Protein AF-0000000075406912 (afdb_homodimer)

Organism: Magnetospirillum gryphiswaldense (strain DSM 6361 / JCM 21280 / NBRC 15271 / MSR-1) (NCBI:txid431944)

InterPro domains:
  IPR046592 Protein of unknown function DUF6650 [PF20355] (1-152)

pLDDT: mean 85.3, std 10.75, range [52.97, 97.19]

Secondary structure (DSSP, 8-state):
-EEEGGGS-----SBPP--SPPPHHHHHHHHHHHHHHHTSGGG--SPPPHHHHHHHHHHHHHHHHHHHHHHHHH-TTSTTHHHHHHHHHHHHHHHHHHHHHHHHHT-TTSSPPHHHHHHHHHHHHHHHHHHHHHHHHHT-EEEHHHHTTSPPPP-/-EEEGGGS----TTBPP--SPPPHHHHHHHHHHHHHHHTSGGG--SPPPHHHHHHHHHHHHHHHHHHHHHHHHH-TTSTTHHHHHHHHHHHHHHHHHHHHHHHHHT-TTSSPPHHHHHHHHHHHHHHHHHHHHHHHHTT-EEEHHHHTTSPPPP-

Sequence (310 aa):
MRIRVRELDRPLAGFAARTVDPSPAESQAVAGLIDMVGGSALFGEHLLLPEEQESCYRAICDLRRLIGDTNQLIGDDSVAHDTLLAMRAACRRYLDAAEAWDRQAGRRHAMPSYRFYQLLGAFRDVMGIYLWRLADLHDLDVDGRLAAFFPAARDMRIRVRELDRPLAGFAARTVDPSPAESQAVAGLIDMVGGSALFGEHLLLPEEQESCYRAICDLRRLIGDTNQLIGDDSVAHDTLLAMRAACRRYLDAAEAWDRQAGRRHAMPSYRFYQLLGAFRDVMGIYLWRLADLHDLDVDGRLAAFFPAARD

Radius of gyration: 18.68 Å; Cα contacts (8 Å, |Δi|>4): 435; chains: 2; bounding box: 46×49×44 Å

Foldseek 3Di:
DWDFLVPFQAPLVPDDDQPDAFDPQLLVLLQVLLAVVQPDCLLPDDFAWLVVLVVNLVSLVVNLVSLVVSLVRRDCPGPLNVLSVQLNVLSVVLNVQVVVVCVVVVDPRDGDDPSSVVSSLVSLLSVLCSSSVSCVNNRHIHDPSSPVSHHDHDD/DWDFLVPFQFPLVPDDPQPDAFDPQLLVLLQVLLAVVQPDCLLPDDFAWLVVLVVNLVSLVVNLVSLVVSLVRRDCPGPLNVLSVQLNVLSVVLNVQVVVVCVVVVDNSHTDDPSSVVSSLVSLLSVLCSSSVSCVNNRHIHDPSSPVSHHDHDD

Solvent-accessible surface area (backbone atoms only — not comparable to full-atom values): 16720 Å² total; per-residue (Å²): 109,72,40,55,49,80,74,46,64,41,66,66,48,52,42,42,74,81,84,67,83,63,50,70,68,46,39,50,51,51,50,51,50,52,52,54,57,57,69,38,78,79,71,54,92,67,90,66,52,40,75,45,51,57,49,45,54,50,50,43,52,52,46,31,51,50,40,51,53,51,42,64,72,55,33,85,83,37,86,55,32,50,40,42,46,42,49,32,13,44,37,49,47,49,52,53,52,52,51,54,46,33,64,73,66,68,45,79,77,43,68,68,46,65,63,54,28,16,51,49,25,20,50,47,33,54,49,17,42,49,51,46,51,51,27,47,63,55,72,34,67,39,52,51,70,48,56,76,27,32,68,42,45,61,118,108,73,40,56,49,80,75,45,64,40,66,66,46,54,47,42,75,81,84,67,83,64,51,69,69,45,41,51,54,50,49,52,50,52,52,53,57,56,70,38,77,78,71,52,93,66,89,68,51,39,75,43,51,58,50,44,53,51,50,41,54,51,47,30,50,50,39,51,51,51,43,64,72,55,34,84,83,37,86,55,32,51,39,42,47,41,49,34,14,43,38,49,48,50,52,53,53,52,51,54,46,34,62,72,66,68,44,75,79,42,71,68,46,64,64,53,29,16,50,49,24,18,48,48,32,52,47,16,42,49,51,45,50,51,27,48,64,54,72,33,69,39,50,50,69,46,56,76,28,31,68,41,45,62,115

Nearest PDB structures (foldseek):
  1yjg-assembly2_D  TM=5.920E-01  e=5.081E-01  Borrelia turicatae
  2ga0-assembly1_A  TM=5.448E-01  e=5.672E-01  Borrelia turicatae
  1yjg-assembly2_D  TM=6.114E-01  e=4.534E-01  Borrelia turicatae
  2ga0-assembly1_A  TM=5.515E-01  e=7.830E-01  Borrelia turicatae

Structure (mmCIF, N/CA/C/O backbone):
data_AF-0000000075406912-model_v1
#
loop_
_entity.id
_entity.type
_entity.pdbx_description
1 polymer 'Uncharacterized protein'
#
loop_
_atom_site.group_PDB
_atom_site.id
_atom_site.type_symbol
_atom_site.label_atom_id
_atom_site.label_alt_id
_atom_site.label_comp_id
_atom_site.label_asym_id
_atom_site.label_entity_id
_atom_site.label_seq_id
_atom_site.pdbx_PDB_ins_code
_atom_site.Cartn_x
_atom_site.Cartn_y
_atom_site.Cartn_z
_atom_site.occupancy
_atom_site.B_iso_or_equiv
_atom_site.auth_seq_id
_atom_site.auth_comp_id
_atom_site.auth_asym_id
_atom_site.auth_atom_id
_atom_site.pdbx_PDB_model_num
ATOM 1 N N . MET A 1 1 ? -13.023 8.727 -17.719 1 73.12 1 MET A N 1
ATOM 2 C CA . MET A 1 1 ? -12.125 8 -18.609 1 73.12 1 MET A CA 1
ATOM 3 C C . MET A 1 1 ? -11.688 6.68 -17.984 1 73.12 1 MET A C 1
ATOM 5 O O . MET A 1 1 ? -11.375 6.629 -16.797 1 73.12 1 MET A O 1
ATOM 9 N N . ARG A 1 2 ? -11.891 5.594 -18.781 1 82.31 2 ARG A N 1
ATOM 10 C CA . ARG A 1 2 ? -11.539 4.266 -18.297 1 82.31 2 ARG A CA 1
ATOM 11 C C . ARG A 1 2 ? -10.211 3.805 -18.891 1 82.31 2 ARG A C 1
ATOM 13 O O . ARG A 1 2 ? -9.812 4.25 -19.969 1 82.31 2 ARG A O 1
ATOM 20 N N . ILE A 1 3 ? -9.375 3.029 -18.125 1 79 3 ILE A N 1
ATOM 21 C CA . ILE A 1 3 ? -8.078 2.533 -18.562 1 79 3 ILE A CA 1
ATOM 22 C C . ILE A 1 3 ? -8.023 1.015 -18.406 1 79 3 ILE A C 1
ATOM 24 O O . ILE A 1 3 ? -8.531 0.467 -17.438 1 79 3 ILE A O 1
ATOM 28 N N . ARG A 1 4 ? -7.375 0.465 -19.484 1 77.81 4 ARG A N 1
ATOM 29 C CA . ARG A 1 4 ? -7.145 -0.974 -19.406 1 77.81 4 ARG A CA 1
ATOM 30 C C . ARG A 1 4 ? -5.895 -1.281 -18.578 1 77.81 4 ARG A C 1
ATOM 32 O O . ARG A 1 4 ? -4.789 -0.874 -18.938 1 77.81 4 ARG A O 1
ATOM 39 N N . VAL A 1 5 ? -6.062 -2.025 -17.516 1 76.75 5 VAL A N 1
ATOM 40 C CA . VAL A 1 5 ? -5.012 -2.238 -16.531 1 76.75 5 VAL A CA 1
ATOM 41 C C . VAL A 1 5 ? -3.84 -2.979 -17.172 1 76.75 5 VAL A C 1
ATOM 43 O O . VAL A 1 5 ? -2.678 -2.682 -16.891 1 76.75 5 VAL A O 1
ATOM 46 N N . ARG A 1 6 ? -4.078 -3.957 -18.078 1 72.19 6 ARG A N 1
ATOM 47 C CA . ARG A 1 6 ? -3.025 -4.77 -18.672 1 72.19 6 ARG A CA 1
ATOM 48 C C . ARG A 1 6 ? -2.15 -3.939 -19.594 1 72.19 6 ARG A C 1
ATOM 50 O O . ARG A 1 6 ? -1.048 -4.355 -19.953 1 72.19 6 ARG A O 1
ATOM 57 N N . GLU A 1 7 ? -2.67 -2.768 -19.906 1 71.25 7 GLU A N 1
ATOM 58 C CA . GLU A 1 7 ? -1.895 -1.904 -20.797 1 71.25 7 GLU A CA 1
ATOM 59 C C . GLU A 1 7 ? -0.944 -1.013 -20 1 71.25 7 GLU A C 1
ATOM 61 O O . GLU A 1 7 ? -0.096 -0.329 -20.578 1 71.25 7 GLU A O 1
ATOM 66 N N . LEU A 1 8 ? -1.121 -1.133 -18.719 1 71.12 8 LEU A N 1
ATOM 67 C CA . LEU A 1 8 ? -0.228 -0.348 -17.875 1 71.12 8 LEU A CA 1
ATOM 68 C C . LEU A 1 8 ? 1.105 -1.064 -17.672 1 71.12 8 LEU A C 1
ATOM 70 O O . LEU A 1 8 ? 1.146 -2.293 -17.578 1 71.12 8 LEU A O 1
ATOM 74 N N . ASP A 1 9 ? 2.168 -0.392 -17.922 1 64.56 9 ASP A N 1
ATOM 75 C CA . ASP A 1 9 ? 3.506 -0.941 -17.719 1 64.56 9 ASP A CA 1
ATOM 76 C C . ASP A 1 9 ? 3.832 -1.063 -16.234 1 64.56 9 ASP A C 1
ATOM 78 O O . ASP A 1 9 ? 4.633 -0.292 -15.695 1 64.56 9 ASP A O 1
ATOM 82 N N . ARG A 1 10 ? 3.004 -1.912 -15.602 1 62.47 10 ARG A N 1
ATOM 83 C CA . ARG A 1 10 ? 3.213 -2.021 -14.164 1 62.47 10 ARG A CA 1
ATOM 84 C C . ARG A 1 10 ? 3.672 -3.424 -13.781 1 62.47 10 ARG A C 1
ATOM 86 O O . ARG A 1 10 ? 3.01 -4.41 -14.109 1 62.47 10 ARG A O 1
ATOM 93 N N . PRO A 1 11 ? 4.984 -3.605 -13.586 1 53.47 11 PRO A N 1
ATOM 94 C CA . PRO A 1 11 ? 5.414 -4.949 -13.195 1 53.47 11 PRO A CA 1
ATOM 95 C C . PRO A 1 11 ? 4.543 -5.551 -12.094 1 53.47 11 PRO A C 1
ATOM 97 O O . PRO A 1 11 ? 4.188 -4.859 -11.141 1 53.47 11 PRO A O 1
ATOM 100 N N . LEU A 1 12 ? 3.654 -6.363 -12.484 1 53.5 12 LEU A N 1
ATOM 101 C CA . LEU A 1 12 ? 2.969 -7.113 -11.438 1 53.5 12 LEU A CA 1
ATOM 102 C C . LEU A 1 12 ? 3.963 -7.645 -10.414 1 53.5 12 LEU A C 1
ATOM 104 O O . LEU A 1 12 ? 4.734 -8.562 -10.703 1 53.5 12 LEU A O 1
ATOM 108 N N . ALA A 1 13 ? 4.492 -6.738 -9.641 1 56.53 13 ALA A N 1
ATOM 109 C CA . ALA A 1 13 ? 5.441 -7.117 -8.594 1 56.53 13 ALA A CA 1
ATOM 110 C C . ALA A 1 13 ? 4.973 -8.367 -7.855 1 56.53 13 ALA A C 1
ATOM 112 O O . ALA A 1 13 ? 4.129 -8.281 -6.961 1 56.53 13 ALA A O 1
ATOM 113 N N . GLY A 1 14 ? 5.395 -9.516 -8.375 1 59 14 GLY A N 1
ATOM 114 C CA . GLY A 1 14 ? 5.332 -10.695 -7.531 1 59 14 GLY A CA 1
ATOM 115 C C . GLY A 1 14 ? 3.982 -11.391 -7.57 1 59 14 GLY A C 1
ATOM 116 O O . GLY A 1 14 ? 3.822 -12.477 -7.02 1 59 14 GLY A O 1
ATOM 117 N N . PHE A 1 15 ? 3.01 -10.664 -8.273 1 65.06 15 PHE A N 1
ATOM 118 C CA . PHE A 1 15 ? 1.733 -11.367 -8.281 1 65.06 15 PHE A CA 1
ATOM 119 C C . PHE A 1 15 ? 1.776 -12.555 -9.234 1 65.06 15 PHE A C 1
ATOM 121 O O . PHE A 1 15 ? 2.441 -12.5 -10.273 1 65.06 15 PHE A O 1
ATOM 128 N N . ALA A 1 16 ? 1.245 -13.531 -8.727 1 63.84 16 ALA A N 1
ATOM 129 C CA . ALA A 1 16 ? 1.191 -14.758 -9.516 1 63.84 16 ALA A CA 1
ATOM 130 C C . ALA A 1 16 ? 0.474 -14.523 -10.844 1 63.84 16 ALA A C 1
ATOM 132 O O . ALA A 1 16 ? -0.478 -13.742 -10.906 1 63.84 16 ALA A O 1
ATOM 133 N N . ALA A 1 17 ? 1.13 -15.164 -11.883 1 64.44 17 ALA A N 1
ATOM 134 C CA . ALA A 1 17 ? 0.455 -15.133 -13.18 1 64.44 17 ALA A CA 1
ATOM 135 C C . ALA A 1 17 ? -0.926 -15.781 -13.094 1 64.44 17 ALA A C 1
ATOM 137 O O . ALA A 1 17 ? -1.166 -16.641 -12.234 1 64.44 17 ALA A O 1
ATOM 138 N N . ARG A 1 18 ? -1.751 -15.242 -13.969 1 63.12 18 ARG A N 1
ATOM 139 C CA . ARG A 1 18 ? -3.086 -15.82 -14.102 1 63.12 18 ARG A CA 1
ATOM 140 C C . ARG A 1 18 ? -3.02 -17.266 -14.594 1 63.12 18 ARG A C 1
ATOM 142 O O . ARG A 1 18 ? -2.43 -17.531 -15.641 1 63.12 18 ARG A O 1
ATOM 149 N N . THR A 1 19 ? -3.424 -18.188 -13.703 1 65.62 19 THR A N 1
ATOM 150 C CA . THR A 1 19 ? -3.357 -19.562 -14.156 1 65.62 19 THR A CA 1
ATOM 151 C C . THR A 1 19 ? -4.738 -20.062 -14.562 1 65.62 19 THR A C 1
ATOM 153 O O . THR A 1 19 ? -4.855 -21.078 -15.273 1 65.62 19 THR A O 1
ATOM 156 N N . VAL A 1 20 ? -5.758 -19.422 -14.078 1 72.56 20 VAL A N 1
ATOM 157 C CA . VAL A 1 20 ? -7.121 -19.875 -14.359 1 72.56 20 VAL A CA 1
ATOM 158 C C . VAL A 1 20 ? -7.949 -18.688 -14.875 1 72.56 20 VAL A C 1
ATOM 160 O O . VAL A 1 20 ? -7.816 -17.562 -14.391 1 72.56 20 VAL A O 1
ATOM 163 N N . ASP A 1 21 ? -8.844 -19.016 -15.875 1 84 21 ASP A N 1
ATOM 164 C CA . ASP A 1 21 ? -9.742 -17.984 -16.406 1 84 21 ASP A CA 1
ATOM 165 C C . ASP A 1 21 ? -10.953 -17.797 -15.5 1 84 21 ASP A C 1
ATOM 167 O O . ASP A 1 21 ? -11.656 -18.766 -15.188 1 84 21 ASP A O 1
ATOM 171 N N . PRO A 1 22 ? -11.094 -16.625 -15.086 1 90.62 22 PRO A N 1
ATOM 172 C CA . PRO A 1 22 ? -12.273 -16.375 -14.25 1 90.62 22 PRO A CA 1
ATOM 173 C C . PRO A 1 22 ? -13.586 -16.578 -15 1 90.62 22 PRO A C 1
ATOM 175 O O . PRO A 1 22 ? -13.633 -16.406 -16.219 1 90.62 22 PRO A O 1
ATOM 178 N N . SER A 1 23 ? -14.594 -17.016 -14.289 1 91.06 23 SER A N 1
ATOM 179 C CA . SER A 1 23 ? -15.922 -17.125 -14.891 1 91.06 23 SER A CA 1
ATOM 180 C C . SER A 1 23 ? -16.5 -15.75 -15.211 1 91.06 23 SER A C 1
ATOM 182 O O . SER A 1 23 ? -16.156 -14.758 -14.562 1 91.06 23 SER A O 1
ATOM 184 N N . PRO A 1 24 ? -17.375 -15.727 -16.203 1 92.44 24 PRO A N 1
ATOM 185 C CA . PRO A 1 24 ? -18.031 -14.453 -16.531 1 92.44 24 PRO A CA 1
ATOM 186 C C . PRO A 1 24 ? -18.781 -13.859 -15.344 1 92.44 24 PRO A C 1
ATOM 188 O O . PRO A 1 24 ? -18.781 -12.641 -15.156 1 92.44 24 PRO A O 1
ATOM 191 N N . ALA A 1 25 ? -19.406 -14.695 -14.57 1 92.12 25 ALA A N 1
ATOM 192 C CA . ALA A 1 25 ? -20.156 -14.234 -13.406 1 92.12 25 ALA A CA 1
ATOM 193 C C . ALA A 1 25 ? -19.234 -13.594 -12.383 1 92.12 25 ALA A C 1
ATOM 195 O O . ALA A 1 25 ? -19.547 -12.539 -11.82 1 92.12 25 ALA A O 1
ATOM 196 N N . GLU A 1 26 ? -18.156 -14.195 -12.148 1 94.5 26 GLU A N 1
ATOM 197 C CA . GLU A 1 26 ? -17.172 -13.648 -11.234 1 94.5 26 GLU A CA 1
ATOM 198 C C . GLU A 1 26 ? -16.625 -12.312 -11.742 1 94.5 26 GLU A C 1
ATOM 200 O O . GLU A 1 26 ? -16.5 -11.352 -10.984 1 94.5 26 GLU A O 1
ATOM 205 N N . SER A 1 27 ? -16.344 -12.258 -13.031 1 94.81 27 SER A N 1
ATOM 206 C CA . SER A 1 27 ? -15.805 -11.039 -13.617 1 94.81 27 SER A CA 1
ATOM 207 C C . SER A 1 27 ? -16.812 -9.891 -13.523 1 94.81 27 SER A C 1
ATOM 209 O O . SER A 1 27 ? -16.422 -8.742 -13.281 1 94.81 27 SER A O 1
ATOM 211 N N . GLN A 1 28 ? -18.016 -10.219 -13.719 1 95.5 28 GLN A N 1
ATOM 212 C CA . GLN A 1 28 ? -19.047 -9.195 -13.617 1 95.5 28 GLN A CA 1
ATOM 213 C C . GLN A 1 28 ? -19.156 -8.672 -12.195 1 95.5 28 GLN A C 1
ATOM 215 O O . GLN A 1 28 ? -19.312 -7.461 -11.984 1 95.5 28 GLN A O 1
ATOM 220 N N . ALA A 1 29 ? -19.125 -9.531 -11.219 1 96.94 29 ALA A N 1
ATOM 221 C CA . ALA A 1 29 ? -19.203 -9.125 -9.82 1 96.94 29 ALA A CA 1
ATOM 222 C C . ALA A 1 29 ? 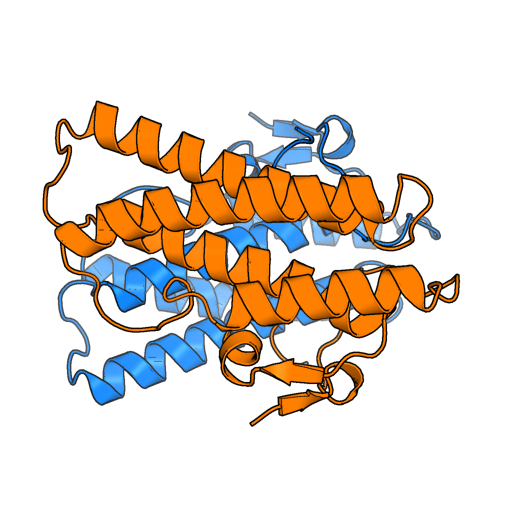-18.016 -8.258 -9.43 1 96.94 29 ALA A C 1
ATOM 224 O O . ALA A 1 29 ? -18.172 -7.23 -8.766 1 96.94 29 ALA A O 1
ATOM 225 N N . VAL A 1 30 ? -16.875 -8.656 -9.883 1 96.38 30 VAL A N 1
ATOM 226 C CA . VAL A 1 30 ? -15.656 -7.918 -9.578 1 96.38 30 VAL A CA 1
ATOM 227 C C . VAL A 1 30 ? -15.68 -6.559 -10.281 1 96.38 30 VAL A C 1
ATOM 229 O O . VAL A 1 30 ? -15.297 -5.543 -9.695 1 96.38 30 VAL A O 1
ATOM 232 N N . ALA A 1 31 ? -16.188 -6.566 -11.516 1 95.75 31 ALA A N 1
ATOM 233 C CA . ALA A 1 31 ? -16.312 -5.301 -12.234 1 95.75 31 ALA A CA 1
ATOM 234 C C . ALA A 1 31 ? -17.234 -4.336 -11.477 1 95.75 31 ALA A C 1
ATOM 236 O O . ALA A 1 31 ? -16.922 -3.146 -11.367 1 95.75 31 ALA A O 1
ATOM 237 N N . GLY A 1 32 ? -18.312 -4.859 -11.008 1 96.12 32 GLY A N 1
ATOM 238 C CA . GLY A 1 32 ? -19.234 -4.055 -10.211 1 96.12 32 GLY A CA 1
ATOM 239 C C . GLY A 1 32 ? -18.594 -3.492 -8.953 1 96.12 32 GLY A C 1
ATOM 240 O O . GLY A 1 32 ? -18.797 -2.324 -8.617 1 96.12 32 GLY A O 1
ATOM 241 N N . LEU A 1 33 ? -17.812 -4.297 -8.266 1 97.12 33 LEU A N 1
ATOM 242 C CA . LEU A 1 33 ? -17.109 -3.865 -7.066 1 97.12 33 LEU A CA 1
ATOM 243 C C . LEU A 1 33 ? -16.125 -2.736 -7.387 1 97.12 33 LEU A C 1
ATOM 245 O O . LEU A 1 33 ? -16.125 -1.707 -6.707 1 97.12 33 LEU A O 1
ATOM 249 N N . ILE A 1 34 ? -15.352 -2.9 -8.438 1 95.31 34 ILE A N 1
ATOM 250 C CA . ILE A 1 34 ? -14.352 -1.918 -8.828 1 95.31 34 ILE A CA 1
ATOM 251 C C . ILE A 1 34 ? -15.031 -0.598 -9.188 1 95.31 34 ILE A C 1
ATOM 253 O O . ILE A 1 34 ? -14.555 0.475 -8.805 1 95.31 34 ILE A O 1
ATOM 257 N N . ASP A 1 35 ? -16.156 -0.651 -9.828 1 93.69 35 ASP A N 1
ATOM 258 C CA . ASP A 1 35 ? -16.906 0.555 -10.188 1 93.69 35 ASP A CA 1
ATOM 259 C C . ASP A 1 35 ? -17.422 1.275 -8.945 1 93.69 35 ASP A C 1
ATOM 261 O O . ASP A 1 35 ? -17.375 2.506 -8.875 1 93.69 35 ASP A O 1
ATOM 265 N N . MET A 1 36 ? -17.859 0.496 -8.023 1 93.75 36 MET A N 1
ATOM 266 C CA . MET A 1 36 ? -18.375 1.093 -6.801 1 93.75 36 MET A CA 1
ATOM 267 C C . MET A 1 36 ? -17.25 1.751 -6 1 93.75 36 MET A C 1
ATOM 269 O O . MET A 1 36 ? -17.422 2.848 -5.465 1 93.75 36 MET A O 1
ATOM 273 N N . VAL A 1 37 ? -16.109 1.099 -5.957 1 93 37 VAL A N 1
ATOM 274 C CA . VAL A 1 37 ? -14.961 1.673 -5.262 1 93 37 VAL A CA 1
ATOM 275 C C . VAL A 1 37 ? -14.508 2.943 -5.977 1 93 37 VAL A C 1
ATOM 277 O O . VAL A 1 37 ? -14.242 3.965 -5.336 1 93 37 VAL A O 1
ATOM 280 N N . GLY A 1 38 ? -14.469 2.893 -7.305 1 88.5 38 GLY A N 1
ATOM 281 C CA . GLY A 1 38 ? -14.062 4.039 -8.102 1 88.5 38 GLY A CA 1
ATOM 282 C C . GLY A 1 38 ? -14.969 5.242 -7.922 1 88.5 38 GLY A C 1
ATOM 283 O O . GLY A 1 38 ? -14.531 6.383 -8.086 1 88.5 38 GLY A O 1
ATOM 284 N N . GLY A 1 39 ? -16.188 5.023 -7.562 1 86.5 39 GLY A N 1
ATOM 285 C CA . GLY A 1 39 ? -17.156 6.094 -7.375 1 86.5 39 GLY A CA 1
ATOM 286 C C . GLY A 1 39 ? -17.141 6.656 -5.965 1 86.5 39 GLY A C 1
ATOM 287 O O . GLY A 1 39 ? -17.828 7.645 -5.688 1 86.5 39 GLY A O 1
ATOM 288 N N . SER A 1 40 ? -16.344 6.094 -5.129 1 88.06 40 SER A N 1
ATOM 289 C CA . SER A 1 40 ? -16.312 6.523 -3.734 1 88.06 40 SER A CA 1
ATOM 290 C C . SER A 1 40 ? -15.484 7.797 -3.574 1 88.06 40 SER A C 1
ATOM 292 O O . SER A 1 40 ? -14.438 7.949 -4.215 1 88.06 40 SER A O 1
ATOM 294 N N . ALA A 1 41 ? -15.875 8.703 -2.672 1 84.5 41 ALA A N 1
ATOM 295 C CA . ALA A 1 41 ? -15.164 9.945 -2.383 1 84.5 41 ALA A CA 1
ATOM 296 C C . ALA A 1 41 ? -13.852 9.672 -1.649 1 84.5 41 ALA A C 1
ATOM 298 O O . ALA A 1 41 ? -12.992 10.547 -1.552 1 84.5 41 ALA A O 1
ATOM 299 N N . LEU A 1 42 ? -13.695 8.422 -1.246 1 88.81 42 LEU A N 1
ATOM 300 C CA . LEU A 1 42 ? -12.5 8.023 -0.519 1 88.81 42 LEU A CA 1
ATOM 301 C C . LEU A 1 42 ? -11.258 8.211 -1.381 1 88.81 42 LEU A C 1
ATOM 303 O O . LEU A 1 42 ? -10.164 8.438 -0.859 1 88.81 42 LEU A O 1
ATOM 307 N N . PHE A 1 43 ? -11.359 8.148 -2.57 1 88.12 43 PHE A N 1
ATOM 308 C CA . PHE A 1 43 ? -10.203 8.133 -3.455 1 88.12 43 PHE A CA 1
ATOM 309 C C . PHE A 1 43 ? -10.039 9.477 -4.152 1 88.12 43 PHE A C 1
ATOM 311 O O . PHE A 1 43 ? -9.453 9.555 -5.234 1 88.12 43 PHE A O 1
ATOM 318 N N . GLY A 1 44 ? -10.484 10.469 -3.453 1 80.12 44 GLY A N 1
ATOM 319 C CA . GLY A 1 44 ? -10.234 11.844 -3.877 1 80.12 44 GLY A CA 1
ATOM 320 C C . GLY A 1 44 ? -9 12.445 -3.227 1 80.12 44 GLY A C 1
ATOM 321 O O . GLY A 1 44 ? -8.602 12.039 -2.137 1 80.12 44 GLY A O 1
ATOM 322 N N . GLU A 1 45 ? -8.273 13.273 -3.857 1 71.31 45 GLU A N 1
ATOM 323 C CA . GLU A 1 45 ? -6.996 13.789 -3.375 1 71.31 45 GLU A CA 1
ATOM 324 C C . GLU A 1 45 ? -7.16 15.156 -2.727 1 71.31 45 GLU A C 1
ATOM 326 O O . GLU A 1 45 ? -6.184 15.883 -2.537 1 71.31 45 GLU A O 1
ATOM 331 N N . HIS A 1 46 ? -8.219 15.461 -2.182 1 70.75 46 HIS A N 1
ATOM 332 C CA . HIS A 1 46 ? -8.391 16.781 -1.596 1 70.75 46 HIS A CA 1
ATOM 333 C C . HIS A 1 46 ? -8.281 16.734 -0.075 1 70.75 46 HIS A C 1
ATOM 335 O O . HIS A 1 46 ? -8.336 15.656 0.519 1 70.75 46 HIS A O 1
ATOM 341 N N . LEU A 1 47 ? -7.938 17.922 0.531 1 70.5 47 LEU A N 1
ATOM 342 C CA . LEU A 1 47 ? -7.945 18.062 1.984 1 70.5 47 LEU A CA 1
ATOM 343 C C . LEU A 1 47 ? -9.328 17.75 2.553 1 70.5 47 LEU A C 1
ATOM 345 O O . LEU A 1 47 ? -10.336 18.266 2.055 1 70.5 47 LEU A O 1
ATOM 349 N N . LEU A 1 48 ? -9.227 16.875 3.541 1 76.81 48 LEU A N 1
ATOM 350 C CA . LEU A 1 48 ? -10.508 16.5 4.133 1 76.81 48 LEU A CA 1
ATOM 351 C C . LEU A 1 48 ? -10.797 17.312 5.383 1 76.81 48 LEU A C 1
ATOM 353 O O . LEU A 1 48 ? -9.914 17.531 6.215 1 76.81 48 LEU A O 1
ATOM 357 N N . LEU A 1 49 ? -11.992 17.875 5.461 1 76.06 49 LEU A N 1
ATOM 358 C CA . LEU A 1 49 ? -12.492 18.547 6.652 1 76.06 49 LEU A CA 1
ATOM 359 C C . LEU A 1 49 ? -12.883 17.547 7.727 1 76.06 49 LEU A C 1
ATOM 361 O O . LEU A 1 49 ? -13.016 16.344 7.449 1 76.06 49 LEU A O 1
ATOM 365 N N . PRO A 1 50 ? -12.961 18.016 8.984 1 71.88 50 PRO A N 1
ATOM 366 C CA . PRO A 1 50 ? -13.305 17.094 10.078 1 71.88 50 PRO A CA 1
ATOM 367 C C . PRO A 1 50 ? -14.523 16.234 9.766 1 71.88 50 PRO A C 1
ATOM 369 O O . PRO A 1 50 ? -14.523 15.031 10.031 1 71.88 50 PRO A O 1
ATOM 372 N N . GLU A 1 51 ? -15.594 16.859 9.219 1 78.25 51 GLU A N 1
ATOM 373 C CA . GLU A 1 51 ? -16.812 16.141 8.859 1 78.25 51 GLU A CA 1
ATOM 374 C C . GLU A 1 51 ? -16.516 15.062 7.812 1 78.25 51 GLU A C 1
ATOM 376 O O . GLU A 1 51 ? -17.188 14.023 7.785 1 78.25 51 GLU A O 1
ATOM 381 N N . GLU A 1 52 ? -15.508 15.328 7.145 1 83.75 52 GLU A N 1
ATOM 382 C CA . GLU A 1 52 ? -15.156 14.398 6.074 1 83.75 52 GLU A CA 1
ATOM 383 C C . GLU A 1 52 ? -14.375 13.203 6.609 1 83.75 52 GLU A C 1
ATOM 385 O O . GLU A 1 52 ? -14.43 12.117 6.035 1 83.75 52 GLU A O 1
ATOM 390 N N . GLN A 1 53 ? -13.773 13.477 7.777 1 86.12 53 GLN A N 1
ATOM 391 C CA . GLN A 1 53 ? -13.062 12.359 8.398 1 86.12 53 GLN A CA 1
ATOM 392 C C . GLN A 1 53 ? -14.039 11.258 8.812 1 86.12 53 GLN A C 1
ATOM 394 O O . GLN A 1 53 ? -13.789 10.078 8.547 1 86.12 53 GLN A O 1
ATOM 399 N N . GLU A 1 54 ? -15.125 11.641 9.406 1 85.62 54 GLU A N 1
ATOM 400 C CA . GLU A 1 54 ? -16.141 10.672 9.812 1 85.62 54 GLU A CA 1
ATOM 401 C C . GLU A 1 54 ? -16.75 9.977 8.602 1 85.62 54 GLU A C 1
ATOM 403 O O . GLU A 1 54 ? -17.031 8.781 8.633 1 85.62 54 GLU A O 1
ATOM 408 N N . SER A 1 55 ? -16.922 10.789 7.629 1 89.81 55 SER A N 1
ATOM 409 C CA . SER A 1 55 ? -17.469 10.227 6.391 1 89.81 55 SER A CA 1
ATOM 410 C C . SER A 1 55 ? -16.516 9.188 5.801 1 89.81 55 SER A C 1
ATOM 412 O O . SER A 1 55 ? -16.969 8.195 5.219 1 89.81 55 SER A O 1
ATOM 414 N N . CYS A 1 56 ? -15.25 9.398 6.004 1 91.75 56 CYS A N 1
ATOM 415 C CA . CYS A 1 56 ? -14.258 8.438 5.523 1 91.75 56 CYS A CA 1
ATOM 416 C C . CYS A 1 56 ? -14.367 7.113 6.27 1 91.75 56 CYS A C 1
ATOM 418 O O . CYS A 1 56 ? -14.352 6.047 5.656 1 91.75 56 CYS A O 1
ATOM 420 N N . TYR A 1 57 ? -14.562 7.23 7.566 1 91.62 57 TYR A N 1
ATOM 421 C CA . TYR A 1 57 ? -14.703 6.02 8.367 1 91.62 57 TYR A CA 1
ATOM 422 C C . TYR A 1 57 ? -15.922 5.215 7.941 1 91.62 57 TYR A C 1
ATOM 424 O O . TYR A 1 57 ? -15.836 3.998 7.758 1 91.62 57 TYR A O 1
ATOM 432 N N . ARG A 1 58 ? -16.938 5.895 7.73 1 92.94 58 ARG A N 1
ATOM 433 C CA . ARG A 1 58 ? -18.172 5.238 7.312 1 92.94 58 ARG A CA 1
ATOM 434 C C . ARG A 1 58 ? -18.016 4.605 5.934 1 92.94 58 ARG A C 1
ATOM 436 O O . ARG A 1 58 ? -18.469 3.484 5.707 1 92.94 58 ARG A O 1
ATOM 443 N N . ALA A 1 59 ? -17.406 5.305 5.074 1 94.69 59 ALA A N 1
ATOM 444 C CA . ALA A 1 59 ? -17.188 4.805 3.719 1 94.69 59 ALA A CA 1
ATOM 445 C C . ALA A 1 59 ? -16.344 3.533 3.727 1 94.69 59 ALA A C 1
ATOM 447 O O . ALA A 1 59 ? -16.609 2.602 2.965 1 94.69 59 ALA A O 1
ATOM 448 N N . ILE A 1 60 ? -15.406 3.494 4.613 1 96.44 60 ILE A N 1
ATOM 449 C CA . ILE A 1 60 ? -14.531 2.324 4.68 1 96.44 60 ILE A CA 1
ATOM 450 C C . ILE A 1 60 ? -15.297 1.15 5.289 1 96.44 60 ILE A C 1
ATOM 452 O O . ILE A 1 60 ? -15.125 0.005 4.863 1 96.44 60 ILE A O 1
ATOM 456 N N . CYS A 1 61 ? -16.141 1.424 6.227 1 96.81 61 CYS A N 1
ATOM 457 C CA . CYS A 1 61 ? -17.016 0.382 6.766 1 96.81 61 CYS A CA 1
ATOM 458 C C . CYS A 1 61 ? -17.922 -0.187 5.68 1 96.81 61 CYS A C 1
ATOM 460 O O . CYS A 1 61 ? -18.062 -1.405 5.566 1 96.81 61 CYS A O 1
ATOM 462 N N . ASP A 1 62 ? -18.484 0.667 4.93 1 96.62 62 ASP A N 1
ATOM 463 C CA . ASP A 1 62 ? -19.375 0.255 3.844 1 96.62 62 ASP A CA 1
ATOM 464 C C . ASP A 1 62 ? -18.609 -0.556 2.795 1 96.62 62 ASP A C 1
ATOM 466 O O . ASP A 1 62 ? -19.141 -1.541 2.27 1 96.62 62 ASP A O 1
ATOM 470 N N . LEU A 1 63 ? -17.391 -0.143 2.535 1 96.69 63 LEU A N 1
ATOM 471 C CA . LEU A 1 63 ? -16.562 -0.856 1.568 1 96.69 63 LEU A CA 1
ATOM 472 C C . LEU A 1 63 ? -16.25 -2.264 2.061 1 96.69 63 LEU A C 1
ATOM 474 O O . LEU A 1 63 ? -16.297 -3.223 1.287 1 96.69 63 LEU A O 1
ATOM 478 N N . ARG A 1 64 ? -15.977 -2.357 3.336 1 96.81 64 ARG A N 1
ATOM 479 C CA . ARG A 1 64 ? -15.703 -3.664 3.93 1 96.81 64 ARG A CA 1
ATOM 480 C C . ARG A 1 64 ? -16.891 -4.609 3.742 1 96.81 64 ARG A C 1
ATOM 482 O O . ARG A 1 64 ? -16.703 -5.77 3.377 1 96.81 64 ARG A O 1
ATOM 489 N N . ARG A 1 65 ? -18.031 -4.094 3.98 1 97.19 65 ARG A N 1
ATOM 490 C CA . ARG A 1 65 ? -19.234 -4.883 3.805 1 97.19 65 ARG A CA 1
ATOM 491 C C . ARG A 1 65 ? -19.438 -5.277 2.344 1 97.19 65 ARG A C 1
ATOM 493 O O . ARG A 1 65 ? -19.734 -6.434 2.041 1 97.19 65 ARG A O 1
ATOM 500 N N . LEU A 1 66 ? -19.266 -4.324 1.499 1 97.19 66 LEU A N 1
ATOM 501 C CA . LEU A 1 66 ? -19.422 -4.555 0.067 1 97.19 66 LEU A CA 1
ATOM 502 C C . LEU A 1 66 ? -18.484 -5.648 -0.416 1 97.19 66 LEU A C 1
ATOM 504 O O . LEU A 1 66 ? -18.875 -6.523 -1.191 1 97.19 66 LEU A O 1
ATOM 508 N N . ILE A 1 67 ? -17.25 -5.629 0.016 1 96.62 67 ILE A N 1
ATOM 509 C CA . ILE A 1 67 ? -16.25 -6.613 -0.371 1 96.62 67 ILE A CA 1
ATOM 510 C C . ILE A 1 67 ? -16.641 -7.988 0.149 1 96.62 67 ILE A C 1
ATOM 512 O O . ILE A 1 67 ? -16.547 -8.984 -0.573 1 96.62 67 ILE A O 1
ATOM 516 N N . GLY A 1 68 ? -17.062 -7.984 1.398 1 96.19 68 GLY A N 1
ATOM 517 C CA . GLY A 1 68 ? -17.547 -9.234 1.962 1 96.19 68 GLY A CA 1
ATOM 518 C C . GLY A 1 68 ? -18.703 -9.828 1.19 1 96.19 68 GLY A C 1
ATOM 519 O O . GLY A 1 68 ? -18.719 -11.023 0.906 1 96.19 68 GLY A O 1
ATOM 520 N N . ASP A 1 69 ? -19.672 -8.992 0.815 1 96.56 69 ASP A N 1
ATOM 521 C CA . ASP A 1 69 ? -20.828 -9.422 0.048 1 96.56 69 ASP A CA 1
ATOM 522 C C . ASP A 1 69 ? -20.422 -9.953 -1.324 1 96.56 69 ASP A C 1
ATOM 524 O O . ASP A 1 69 ? -20.938 -10.961 -1.79 1 96.56 69 ASP A O 1
ATOM 528 N N . THR A 1 70 ? -19.516 -9.258 -1.973 1 96.56 70 THR A N 1
ATOM 529 C CA . THR A 1 70 ? -19.016 -9.688 -3.279 1 96.56 70 THR A CA 1
ATOM 530 C C . THR A 1 70 ? -18.344 -11.047 -3.186 1 96.56 70 THR A C 1
ATOM 53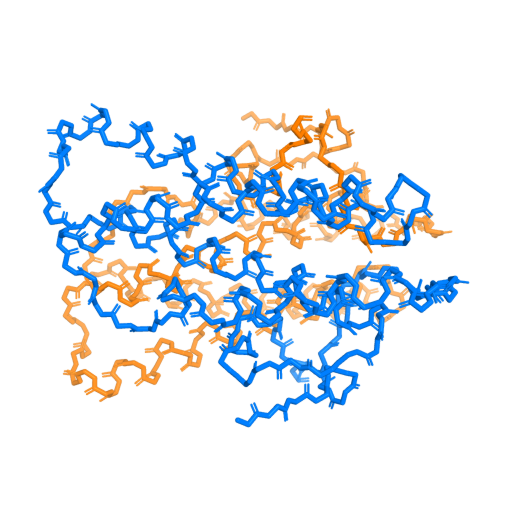2 O O . THR A 1 70 ? -18.578 -11.922 -4.023 1 96.56 70 THR A O 1
ATOM 535 N N . ASN A 1 71 ? -17.516 -11.203 -2.162 1 94.56 71 ASN A N 1
ATOM 536 C CA . ASN A 1 71 ? -16.828 -12.469 -1.955 1 94.56 71 ASN A CA 1
ATOM 537 C C . ASN A 1 71 ? -17.797 -13.625 -1.743 1 94.56 71 ASN A C 1
ATOM 539 O O . ASN A 1 71 ? -17.578 -14.727 -2.248 1 94.56 71 ASN A O 1
ATOM 543 N N . GLN A 1 72 ? -18.828 -13.344 -1.014 1 94.94 72 GLN A N 1
ATOM 544 C CA . GLN A 1 72 ? -19.844 -14.359 -0.774 1 94.94 72 GLN A CA 1
ATOM 545 C C . GLN A 1 72 ? -20.578 -14.727 -2.066 1 94.94 72 GLN A C 1
ATOM 547 O O . GLN A 1 72 ? -20.891 -15.891 -2.295 1 94.94 72 GLN A O 1
ATOM 552 N N . LEU A 1 73 ? -20.781 -13.789 -2.879 1 94.81 73 LEU A N 1
ATOM 553 C CA . LEU A 1 73 ? -21.5 -13.977 -4.137 1 94.81 73 LEU A CA 1
ATOM 554 C C . LEU A 1 73 ? -20.688 -14.836 -5.102 1 94.81 73 LEU A C 1
ATOM 556 O O . LEU A 1 73 ? -21.234 -15.719 -5.766 1 94.81 73 LEU A O 1
ATOM 560 N N . ILE A 1 74 ? -19.328 -14.688 -5.18 1 93.25 74 ILE A N 1
ATOM 561 C CA . ILE A 1 74 ? -18.531 -15.359 -6.203 1 93.25 74 ILE A CA 1
ATOM 562 C C . ILE A 1 74 ? -18.016 -16.688 -5.668 1 93.25 74 ILE A C 1
ATOM 564 O O . ILE A 1 74 ? -17.656 -17.578 -6.441 1 93.25 74 ILE A O 1
ATOM 568 N N . GLY A 1 75 ? -17.875 -16.812 -4.367 1 91.12 75 GLY A N 1
ATOM 569 C CA . GLY A 1 75 ? -17.516 -18.078 -3.762 1 91.12 75 GLY A CA 1
ATOM 570 C C . GLY A 1 75 ? -16.031 -18.203 -3.486 1 91.12 75 GLY A C 1
ATOM 571 O O . GLY A 1 75 ? -15.219 -17.453 -4.047 1 91.12 75 GLY A O 1
ATOM 572 N N . ASP A 1 76 ? -15.633 -19.234 -2.721 1 87.88 76 ASP A N 1
ATOM 573 C CA . ASP A 1 76 ? -14.281 -19.406 -2.205 1 87.88 76 ASP A CA 1
ATOM 574 C C . ASP A 1 76 ? -13.359 -20 -3.268 1 87.88 76 ASP A C 1
ATOM 576 O O . ASP A 1 76 ? -12.133 -19.953 -3.137 1 87.88 76 ASP A O 1
ATOM 580 N N . ASP A 1 77 ? -13.875 -20.438 -4.297 1 86.88 77 ASP A N 1
ATOM 581 C CA . ASP A 1 77 ? -13.07 -21.062 -5.34 1 86.88 77 ASP A CA 1
ATOM 582 C C . ASP A 1 77 ? -12.695 -20.062 -6.426 1 86.88 77 ASP A C 1
ATOM 584 O O . ASP A 1 77 ? -11.953 -20.391 -7.352 1 86.88 77 ASP A O 1
ATOM 588 N N . SER A 1 78 ? -13.156 -18.891 -6.227 1 88.69 78 SER A N 1
ATOM 589 C CA . SER A 1 78 ? -12.898 -17.859 -7.234 1 88.69 78 SER A CA 1
ATOM 590 C C . SER A 1 78 ? -11.438 -17.422 -7.215 1 88.69 78 SER A C 1
ATOM 592 O O . SER A 1 78 ? -10.797 -17.422 -6.164 1 88.69 78 SER A O 1
ATOM 594 N N . VAL A 1 79 ? -10.992 -17.031 -8.359 1 87.38 79 VAL A N 1
ATOM 595 C CA . VAL A 1 79 ? -9.617 -16.562 -8.477 1 87.38 79 VAL A CA 1
ATOM 596 C C . VAL A 1 79 ? -9.438 -15.266 -7.68 1 87.38 79 VAL A C 1
ATOM 598 O O . VAL A 1 79 ? -8.328 -14.938 -7.254 1 87.38 79 VAL A O 1
ATOM 601 N N . ALA A 1 80 ? -10.547 -14.562 -7.402 1 89.12 80 ALA A N 1
ATOM 602 C CA . ALA A 1 80 ? -10.492 -13.266 -6.727 1 89.12 80 ALA A CA 1
ATOM 603 C C . ALA A 1 80 ? -10.578 -13.438 -5.211 1 89.12 80 ALA A C 1
ATOM 605 O O . ALA A 1 80 ? -10.367 -12.477 -4.461 1 89.12 80 ALA A O 1
ATOM 606 N N . HIS A 1 81 ? -10.805 -14.617 -4.742 1 88.94 81 HIS A N 1
ATOM 607 C CA . HIS A 1 81 ? -11.164 -14.859 -3.35 1 88.94 81 HIS A CA 1
ATOM 608 C C . HIS A 1 81 ? -10.086 -14.32 -2.408 1 88.94 81 HIS A C 1
ATOM 610 O O . HIS A 1 81 ? -10.383 -13.531 -1.51 1 88.94 81 HIS A O 1
ATOM 616 N N . ASP A 1 82 ? -8.883 -14.672 -2.703 1 85.56 82 ASP A N 1
ATOM 617 C CA . ASP A 1 82 ? -7.805 -14.281 -1.803 1 85.56 82 ASP A CA 1
ATOM 618 C C . ASP A 1 82 ? -7.598 -12.773 -1.819 1 85.56 82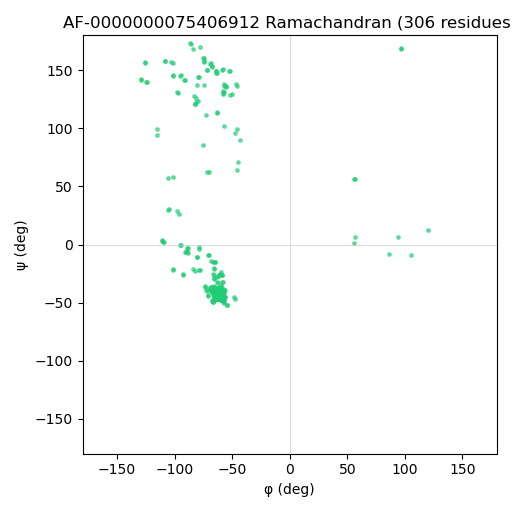 ASP A C 1
ATOM 620 O O . ASP A 1 82 ? -7.297 -12.172 -0.787 1 85.56 82 ASP A O 1
ATOM 624 N N . THR A 1 83 ? -7.699 -12.219 -2.959 1 88.94 83 THR A N 1
ATOM 625 C CA . THR A 1 83 ? -7.547 -10.773 -3.074 1 88.94 83 THR A CA 1
ATOM 626 C C . THR A 1 83 ? -8.664 -10.047 -2.324 1 88.94 83 THR A C 1
ATOM 628 O O . THR A 1 83 ? -8.414 -9.055 -1.639 1 88.94 83 THR A O 1
ATOM 631 N N . LEU A 1 84 ? -9.852 -10.578 -2.395 1 92.44 84 LEU A N 1
ATOM 632 C CA . LEU A 1 84 ? -10.984 -9.969 -1.701 1 92.44 84 LEU A CA 1
ATOM 633 C C . LEU A 1 84 ? -10.82 -10.086 -0.189 1 92.44 84 LEU A C 1
ATOM 635 O O . LEU A 1 84 ? -11.141 -9.148 0.549 1 92.44 84 LEU A O 1
ATOM 639 N N . LEU A 1 85 ? -10.281 -11.195 0.231 1 91.75 85 LEU A N 1
ATOM 640 C CA . LEU A 1 85 ? -10.008 -11.352 1.656 1 91.75 85 LEU A CA 1
ATOM 641 C C . LEU A 1 85 ? -8.969 -10.336 2.123 1 91.75 85 LEU A C 1
ATOM 643 O O . LEU A 1 85 ? -9.102 -9.758 3.205 1 91.75 85 LEU A O 1
ATOM 647 N N . ALA A 1 86 ? -7.996 -10.141 1.318 1 90.25 86 ALA A N 1
ATOM 648 C CA . ALA A 1 86 ? -6.949 -9.172 1.643 1 90.25 86 ALA A CA 1
ATOM 649 C C . ALA A 1 86 ? -7.512 -7.754 1.694 1 90.25 86 ALA A C 1
ATOM 651 O O . ALA A 1 86 ? -7.117 -6.957 2.549 1 90.25 86 ALA A O 1
ATOM 652 N N . MET A 1 87 ? -8.422 -7.441 0.815 1 93.5 87 MET A N 1
ATOM 653 C CA . MET A 1 87 ? -9.055 -6.125 0.792 1 93.5 87 MET A CA 1
ATOM 654 C C . MET A 1 87 ? -9.891 -5.902 2.051 1 93.5 87 MET A C 1
ATOM 656 O O . MET A 1 87 ? -9.828 -4.828 2.654 1 93.5 87 MET A O 1
ATOM 660 N N . ARG A 1 88 ? -10.625 -6.926 2.375 1 94.56 88 ARG A N 1
ATOM 661 C CA . ARG A 1 88 ? -11.438 -6.82 3.582 1 94.56 88 ARG A CA 1
ATOM 662 C C . ARG A 1 88 ? -10.562 -6.629 4.816 1 94.56 88 ARG A C 1
ATOM 664 O O . ARG A 1 88 ? -10.891 -5.828 5.695 1 94.56 88 ARG A O 1
ATOM 671 N N . ALA A 1 89 ? -9.508 -7.332 4.855 1 93.19 89 ALA A N 1
ATOM 672 C CA . ALA A 1 89 ? -8.562 -7.215 5.965 1 93.19 89 ALA A CA 1
ATOM 673 C C . ALA A 1 89 ? -7.949 -5.82 6.02 1 93.19 89 ALA A C 1
ATOM 675 O O . ALA A 1 89 ? -7.711 -5.277 7.102 1 93.19 89 ALA A O 1
ATOM 676 N N . ALA A 1 90 ? -7.652 -5.254 4.859 1 93.31 90 ALA A N 1
ATOM 677 C CA . ALA A 1 90 ? -7.109 -3.898 4.793 1 93.31 90 ALA A CA 1
ATOM 678 C C . ALA A 1 90 ? -8.094 -2.887 5.379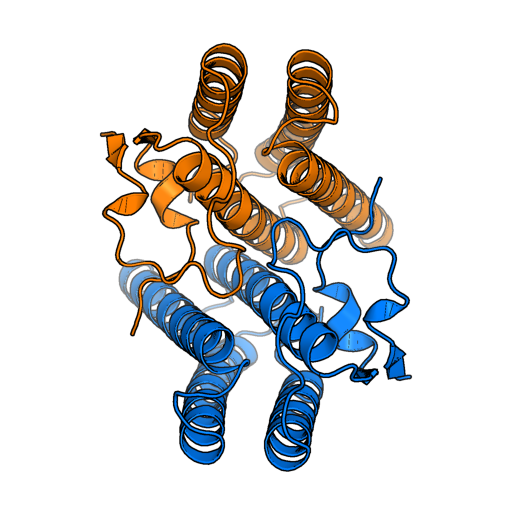 1 93.31 90 ALA A C 1
ATOM 680 O O . ALA A 1 90 ? -7.688 -1.952 6.074 1 93.31 90 ALA A O 1
ATOM 681 N N . CYS A 1 91 ? -9.383 -3.062 5.094 1 95.88 91 CYS A N 1
ATOM 682 C CA . CYS A 1 91 ? -10.406 -2.201 5.676 1 95.88 91 CYS A CA 1
ATOM 683 C C . CYS A 1 91 ? -10.406 -2.301 7.195 1 95.88 91 CYS A C 1
ATOM 685 O O . CYS A 1 91 ? -10.422 -1.282 7.891 1 95.88 91 CYS A O 1
ATOM 687 N N . ARG A 1 92 ? -10.359 -3.51 7.645 1 95.19 92 ARG A N 1
ATOM 688 C CA . ARG A 1 92 ? -10.359 -3.723 9.086 1 95.19 92 ARG A CA 1
ATOM 689 C C . ARG A 1 92 ? -9.133 -3.094 9.734 1 95.19 92 ARG A C 1
ATOM 691 O O . ARG A 1 92 ? -9.242 -2.451 10.781 1 95.19 92 ARG A O 1
ATOM 698 N N . ARG A 1 93 ? -8.047 -3.289 9.148 1 93.12 93 ARG A N 1
ATOM 699 C CA . ARG A 1 93 ? -6.809 -2.729 9.68 1 93.12 93 ARG A CA 1
ATOM 700 C C . ARG A 1 93 ? -6.898 -1.21 9.789 1 93.12 93 ARG A C 1
ATOM 702 O O . ARG A 1 93 ? -6.449 -0.625 10.781 1 93.12 93 ARG A O 1
ATOM 709 N N . TYR A 1 94 ? -7.348 -0.572 8.734 1 94.88 94 TYR A N 1
ATOM 710 C CA . TYR A 1 94 ? -7.523 0.876 8.766 1 94.88 94 TYR A CA 1
ATOM 711 C C . TYR A 1 94 ? -8.414 1.287 9.938 1 94.88 94 TYR A C 1
ATOM 713 O O . TYR A 1 94 ? -8.07 2.188 10.703 1 94.88 94 TYR A O 1
ATOM 721 N N . LEU A 1 95 ? -9.578 0.667 10.023 1 94.88 95 LEU A N 1
ATOM 722 C CA . LEU A 1 95 ? -10.57 1.036 11.023 1 94.88 95 LEU A CA 1
ATOM 723 C C . LEU A 1 95 ? -10.023 0.82 12.43 1 94.88 95 LEU A C 1
ATOM 725 O O . LEU A 1 95 ? -10.211 1.661 13.312 1 94.88 95 LEU A O 1
ATOM 729 N N . ASP A 1 96 ? -9.336 -0.296 12.594 1 94.06 96 ASP A N 1
ATOM 730 C CA . ASP A 1 96 ? -8.727 -0.576 13.891 1 94.06 96 ASP A CA 1
ATOM 731 C C . ASP A 1 96 ? -7.684 0.478 14.25 1 94.06 96 ASP A C 1
ATOM 733 O O . ASP A 1 96 ? -7.656 0.972 15.375 1 94.06 96 ASP A O 1
ATOM 737 N N . ALA A 1 97 ? -6.816 0.824 13.328 1 91.81 97 ALA A N 1
ATOM 738 C CA . ALA A 1 97 ? -5.758 1.805 13.555 1 91.81 97 ALA A CA 1
ATOM 739 C C . ALA A 1 97 ? -6.344 3.191 13.812 1 91.81 97 ALA A C 1
ATOM 741 O O . ALA A 1 97 ? -5.863 3.922 14.68 1 91.81 97 ALA A O 1
ATOM 742 N N . ALA A 1 98 ? -7.363 3.582 13.031 1 90.25 98 ALA A N 1
ATOM 743 C CA . ALA A 1 98 ? -8.008 4.883 13.195 1 90.25 98 ALA A CA 1
ATOM 744 C C . ALA A 1 98 ? -8.664 5 14.562 1 90.25 98 ALA A C 1
ATOM 746 O O . ALA A 1 98 ? -8.539 6.023 15.242 1 90.25 98 ALA A O 1
ATOM 747 N N . GLU A 1 99 ? -9.344 3.938 14.93 1 90.31 99 GLU A N 1
ATOM 748 C CA . GLU A 1 99 ? -10 3.926 16.234 1 90.31 99 GLU A CA 1
ATOM 749 C C . GLU A 1 99 ? -8.977 4.02 17.375 1 90.31 99 GLU A C 1
ATOM 751 O O . GLU A 1 99 ? -9.18 4.762 18.328 1 90.31 99 GLU A O 1
ATOM 756 N N . ALA A 1 100 ? -7.969 3.238 17.281 1 89.31 100 ALA A N 1
ATOM 757 C CA . ALA A 1 100 ? -6.926 3.26 18.297 1 89.31 100 ALA A CA 1
ATOM 758 C C . ALA A 1 100 ? -6.32 4.656 18.438 1 89.31 100 ALA A C 1
ATOM 760 O O . ALA A 1 100 ? -6.094 5.133 19.547 1 89.31 100 ALA A O 1
ATOM 761 N N . TRP A 1 101 ? -6.109 5.273 17.359 1 86.38 101 TRP A N 1
ATOM 762 C CA . TRP A 1 101 ? -5.539 6.617 17.375 1 86.38 101 TRP A CA 1
ATOM 763 C C . TRP A 1 101 ? -6.523 7.613 17.984 1 86.38 101 TRP A C 1
ATOM 765 O O . TRP A 1 101 ? -6.137 8.461 18.797 1 86.38 101 TRP A O 1
ATOM 775 N N . ASP A 1 102 ? -7.703 7.598 17.594 1 84.19 102 ASP A N 1
ATOM 776 C CA . ASP A 1 102 ? -8.711 8.516 18.109 1 84.19 102 ASP A CA 1
ATOM 777 C C . ASP A 1 102 ? -8.844 8.375 19.625 1 84.19 102 ASP A C 1
ATOM 779 O O . ASP A 1 102 ? -9 9.375 20.328 1 84.19 102 ASP A O 1
ATOM 783 N N . ARG A 1 103 ? -8.766 7.176 20.078 1 85.81 103 ARG A N 1
ATOM 784 C CA . ARG A 1 103 ? -8.844 6.918 21.516 1 85.81 103 ARG A CA 1
ATOM 785 C C . ARG A 1 103 ? -7.641 7.504 22.234 1 85.81 103 ARG A C 1
ATOM 787 O O . ARG A 1 103 ? -7.789 8.125 23.297 1 85.81 103 ARG A O 1
ATOM 794 N N . GLN A 1 104 ? -6.535 7.383 21.719 1 84.38 104 GLN A N 1
ATOM 795 C CA . GLN A 1 104 ? -5.297 7.863 22.328 1 84.38 104 GLN A CA 1
ATOM 796 C C . GLN A 1 104 ? -5.227 9.391 22.297 1 84.38 104 GLN A C 1
ATOM 798 O O . GLN A 1 104 ? -4.805 10.016 23.266 1 84.38 104 GLN A O 1
ATOM 803 N N . ALA A 1 105 ? -5.578 9.938 21.203 1 79.44 105 ALA A N 1
ATOM 804 C CA . ALA A 1 105 ? -5.473 11.383 21.016 1 79.44 105 ALA A CA 1
ATOM 805 C C . ALA A 1 105 ? -6.633 12.102 21.703 1 79.44 105 ALA A C 1
ATOM 807 O O . ALA A 1 105 ? -6.578 13.32 21.922 1 79.44 105 ALA A O 1
ATOM 808 N N . GLY A 1 106 ? -7.562 11.406 22.266 1 71.94 106 GLY A N 1
ATOM 809 C CA . GLY A 1 106 ? -8.758 12.039 22.797 1 71.94 106 GLY A CA 1
ATOM 810 C C . GLY A 1 106 ? -9.508 12.859 21.766 1 71.94 106 GLY A C 1
ATOM 811 O O . GLY A 1 106 ? -10.211 13.812 22.125 1 71.94 106 GLY A O 1
ATOM 812 N N . ARG A 1 107 ? -9.148 12.836 20.578 1 64.06 107 ARG A N 1
ATOM 813 C CA . ARG A 1 107 ? -9.578 13.789 19.562 1 64.06 107 ARG A CA 1
ATOM 814 C C . ARG A 1 107 ? -10.586 13.156 18.609 1 64.06 107 ARG A C 1
ATOM 816 O O . ARG A 1 107 ? -10.523 13.375 17.391 1 64.06 107 ARG A O 1
ATOM 823 N N . ARG A 1 108 ? -11.57 12.727 19.328 1 59.91 108 ARG A N 1
ATOM 824 C CA . ARG A 1 108 ? -12.664 12.203 18.516 1 59.91 108 ARG A CA 1
ATOM 825 C C . ARG A 1 108 ? -13.469 13.336 17.875 1 59.91 108 ARG A C 1
ATOM 827 O O . ARG A 1 108 ? -13.898 14.258 18.562 1 59.91 108 ARG A O 1
ATOM 834 N N . HIS A 1 109 ? -13.078 13.883 16.688 1 58.91 109 HIS A N 1
ATOM 835 C CA . HIS A 1 109 ? -13.828 14.867 15.914 1 58.91 109 HIS A CA 1
ATOM 836 C C . HIS A 1 109 ? -13.016 16.156 15.734 1 58.91 109 HIS A C 1
ATOM 838 O O . HIS A 1 109 ? -13.578 17.203 15.406 1 58.91 109 HIS A O 1
ATOM 844 N N . ALA A 1 110 ? -11.875 16 16.047 1 68.62 110 ALA A N 1
ATOM 845 C CA . ALA A 1 110 ? -10.992 17.141 15.789 1 68.62 110 ALA A CA 1
ATOM 846 C C . ALA A 1 110 ? -10.492 17.125 14.344 1 68.62 110 ALA A C 1
ATOM 848 O O . ALA A 1 110 ? -10.875 16.25 13.555 1 68.62 110 ALA A O 1
ATOM 849 N N . MET A 1 111 ? -9.898 18.203 13.945 1 77.5 111 MET A N 1
ATOM 850 C CA . MET A 1 111 ? -9.266 18.266 12.633 1 77.5 111 MET A CA 1
ATOM 851 C C . MET A 1 111 ? -8.422 17.031 12.367 1 77.5 111 MET A C 1
ATOM 853 O O . MET A 1 111 ? -7.734 16.531 13.273 1 77.5 111 MET A O 1
ATOM 857 N N . PRO A 1 112 ? -8.594 16.594 11.18 1 79.75 112 PRO A N 1
ATOM 858 C CA . PRO A 1 112 ? -7.797 15.414 10.844 1 79.75 112 PRO A CA 1
ATOM 859 C C . PRO A 1 112 ? -6.316 15.586 11.18 1 79.75 112 PRO A C 1
ATOM 861 O O . PRO A 1 112 ? -5.738 16.641 10.898 1 79.75 112 PRO A O 1
ATOM 864 N N . SER A 1 113 ? -5.871 14.664 11.82 1 85 113 SER A N 1
ATOM 865 C CA . SER A 1 113 ? -4.477 14.672 12.258 1 85 113 SER A CA 1
ATOM 866 C C . SER A 1 113 ? -3.559 14.094 11.188 1 85 113 SER A C 1
ATOM 868 O O . SER A 1 113 ? -4.031 13.586 10.164 1 85 113 SER A O 1
ATOM 870 N N . TYR A 1 114 ? -2.311 14.195 11.445 1 86.38 114 TYR A N 1
ATOM 871 C CA . TYR A 1 114 ? -1.319 13.609 10.547 1 86.38 114 TYR A CA 1
ATOM 872 C C . TYR A 1 114 ? -1.517 12.109 10.414 1 86.38 114 TYR A C 1
ATOM 874 O O . TYR A 1 114 ? -1.337 11.539 9.336 1 86.38 114 TYR A O 1
ATOM 882 N N . ARG A 1 115 ? -1.911 11.492 11.508 1 88.88 115 ARG A N 1
ATOM 883 C CA . ARG A 1 115 ? -2.102 10.047 11.508 1 88.88 115 ARG A CA 1
ATOM 884 C C . ARG A 1 115 ? -3.279 9.648 10.625 1 88.88 115 ARG A C 1
ATOM 886 O O . ARG A 1 115 ? -3.219 8.641 9.914 1 88.88 115 ARG A O 1
ATOM 893 N N . PHE A 1 116 ? -4.305 10.469 10.695 1 89.81 116 PHE A N 1
ATOM 894 C CA . PHE A 1 116 ? -5.441 10.227 9.812 1 89.81 116 PHE A CA 1
ATOM 895 C C . PHE A 1 116 ? -5.004 10.211 8.352 1 89.81 116 PHE A C 1
ATOM 897 O O . PHE A 1 116 ? -5.348 9.297 7.605 1 89.81 116 PHE A O 1
ATOM 904 N N . TYR A 1 117 ? -4.262 11.18 7.98 1 89.69 117 TYR A N 1
ATOM 905 C CA . TYR A 1 117 ? -3.846 11.305 6.59 1 89.69 117 TYR A CA 1
ATOM 906 C C . TYR A 1 117 ? -2.885 10.188 6.207 1 89.69 117 TYR A C 1
ATOM 908 O O . TYR A 1 117 ? -2.947 9.656 5.094 1 89.69 117 TYR A O 1
ATOM 916 N N . GLN A 1 118 ? -2.012 9.781 7.113 1 92.12 118 GLN A N 1
ATOM 917 C CA . GLN A 1 118 ? -1.113 8.664 6.84 1 92.12 118 GLN A CA 1
ATOM 918 C C . GLN A 1 118 ? -1.896 7.375 6.605 1 92.12 118 GLN A C 1
ATOM 920 O O . GLN A 1 118 ? -1.624 6.645 5.648 1 92.12 118 GLN A O 1
ATOM 925 N N . LEU A 1 119 ? -2.836 7.164 7.48 1 93.44 119 LEU A N 1
ATOM 926 C CA . LEU A 1 119 ? -3.629 5.945 7.367 1 93.44 119 LEU A CA 1
ATOM 927 C C . LEU A 1 119 ? -4.449 5.945 6.082 1 93.44 119 LEU A C 1
ATOM 929 O O . LEU A 1 119 ? -4.586 4.91 5.426 1 93.44 119 LEU A O 1
ATOM 933 N N . LEU A 1 120 ? -4.98 7.098 5.758 1 93.38 120 LEU A N 1
ATOM 934 C CA . LEU A 1 120 ? -5.785 7.195 4.547 1 93.38 120 LEU A CA 1
ATOM 935 C C . LEU A 1 120 ? -4.934 6.949 3.307 1 93.38 120 LEU A C 1
ATOM 937 O O . LEU A 1 120 ? -5.344 6.219 2.402 1 93.38 120 LEU A O 1
ATOM 941 N N . GLY A 1 121 ? -3.777 7.562 3.201 1 93.88 121 GLY A N 1
ATOM 942 C CA . GLY A 1 121 ? -2.865 7.305 2.098 1 93.88 121 GLY A CA 1
ATOM 943 C C . GLY A 1 121 ? -2.494 5.84 1.959 1 93.88 121 GLY A C 1
ATOM 944 O O . GLY A 1 121 ? -2.527 5.285 0.858 1 93.88 121 GLY A O 1
ATOM 945 N N . ALA A 1 122 ? -2.197 5.27 3.121 1 94.25 122 ALA A N 1
ATOM 946 C CA . ALA A 1 122 ? -1.869 3.844 3.141 1 94.25 122 ALA A CA 1
ATOM 947 C C . ALA A 1 122 ? -3.027 3.006 2.609 1 94.25 122 ALA A C 1
ATOM 949 O O . ALA A 1 122 ? -2.834 2.135 1.76 1 94.25 122 ALA A O 1
ATOM 950 N N . PHE A 1 123 ? -4.168 3.311 3.096 1 95 123 PHE A N 1
ATOM 951 C CA . PHE A 1 123 ? -5.352 2.555 2.707 1 95 123 PHE A CA 1
ATOM 952 C C . PHE A 1 123 ? -5.574 2.633 1.202 1 95 123 PHE A C 1
ATOM 954 O O . PHE A 1 123 ? -5.809 1.613 0.55 1 95 123 PHE A O 1
ATOM 961 N N . ARG A 1 124 ? -5.488 3.842 0.682 1 94.44 124 ARG A N 1
ATOM 962 C CA . ARG A 1 124 ? -5.754 4.062 -0.736 1 94.44 124 ARG A CA 1
ATOM 963 C C . ARG A 1 124 ? -4.77 3.281 -1.604 1 94.44 124 ARG A C 1
ATOM 965 O O . ARG A 1 124 ? -5.172 2.615 -2.559 1 94.44 124 ARG A O 1
ATOM 972 N N . ASP A 1 125 ? -3.549 3.348 -1.295 1 92.88 125 ASP A N 1
ATOM 973 C CA . ASP A 1 125 ? -2.555 2.686 -2.133 1 92.88 125 ASP A CA 1
ATOM 974 C C . ASP A 1 125 ? -2.619 1.169 -1.969 1 92.88 125 ASP A C 1
ATOM 976 O O . ASP A 1 125 ? -2.412 0.425 -2.93 1 92.88 125 ASP A O 1
ATOM 980 N N . VAL A 1 126 ? -2.836 0.694 -0.73 1 92.06 126 VAL A N 1
ATOM 981 C CA . VAL A 1 126 ? -2.986 -0.741 -0.517 1 92.06 126 VAL A CA 1
ATOM 982 C C . VAL A 1 126 ? -4.199 -1.254 -1.288 1 92.06 126 VAL A C 1
ATOM 984 O O . VAL A 1 126 ? -4.117 -2.27 -1.983 1 92.06 126 VAL A O 1
ATOM 987 N N . MET A 1 127 ? -5.297 -0.542 -1.167 1 93 127 MET A N 1
ATOM 988 C CA . MET A 1 127 ? -6.477 -0.896 -1.951 1 93 127 MET A CA 1
ATOM 989 C C . MET A 1 127 ? -6.176 -0.832 -3.445 1 93 127 MET A C 1
ATOM 991 O O . MET A 1 127 ? -6.637 -1.68 -4.211 1 93 127 MET A O 1
ATOM 995 N N . GLY A 1 128 ? -5.426 0.159 -3.82 1 91.38 128 GLY A N 1
ATOM 996 C CA . GLY A 1 128 ? -5.039 0.293 -5.215 1 91.38 128 GLY A CA 1
ATOM 997 C C . GLY A 1 128 ? -4.32 -0.93 -5.758 1 91.38 128 GLY A C 1
ATOM 998 O O . GLY A 1 128 ? -4.57 -1.352 -6.887 1 91.38 128 GLY A O 1
ATOM 999 N N . ILE A 1 129 ? -3.5 -1.478 -5.004 1 88.94 129 ILE A N 1
ATOM 1000 C CA . ILE A 1 129 ? -2.758 -2.67 -5.398 1 88.94 129 ILE A CA 1
ATOM 1001 C C . ILE A 1 129 ? -3.727 -3.828 -5.625 1 88.94 129 ILE A C 1
ATOM 1003 O O . ILE A 1 129 ? -3.631 -4.535 -6.633 1 88.94 129 ILE A O 1
ATOM 1007 N N . TYR A 1 130 ? -4.605 -3.996 -4.719 1 89.75 130 TYR A N 1
ATOM 1008 C CA . TYR A 1 130 ? -5.535 -5.113 -4.832 1 89.75 130 TYR A CA 1
ATOM 1009 C C . TYR A 1 130 ? -6.516 -4.895 -5.977 1 89.75 130 TYR A C 1
ATOM 1011 O O . TYR A 1 130 ? -6.895 -5.84 -6.668 1 89.75 130 TYR A O 1
ATOM 1019 N N . LEU A 1 131 ? -6.953 -3.658 -6.168 1 91.5 131 LEU A N 1
ATOM 1020 C CA . LEU A 1 131 ? -7.84 -3.35 -7.285 1 91.5 131 LEU A CA 1
ATOM 1021 C C . LEU A 1 131 ? -7.137 -3.586 -8.617 1 91.5 131 LEU A C 1
ATOM 1023 O O . LEU A 1 131 ? -7.746 -4.086 -9.57 1 91.5 131 LEU A O 1
ATOM 1027 N N . TRP A 1 132 ? -5.926 -3.23 -8.641 1 88.25 132 TRP A N 1
ATOM 1028 C CA . TRP A 1 132 ? -5.129 -3.508 -9.828 1 88.25 132 TRP A CA 1
ATOM 1029 C C . TRP A 1 132 ? -5.07 -5.004 -10.109 1 88.25 132 TRP A C 1
ATOM 1031 O O . TRP A 1 132 ? -5.262 -5.438 -11.25 1 88.25 132 TRP A O 1
ATOM 1041 N N . ARG A 1 133 ? -4.785 -5.773 -9.109 1 86.81 133 ARG A N 1
ATOM 1042 C CA . ARG A 1 133 ? -4.703 -7.223 -9.234 1 86.81 133 ARG A CA 1
ATOM 1043 C C . ARG A 1 133 ? -6.02 -7.797 -9.758 1 86.81 133 ARG A C 1
ATOM 1045 O O . ARG A 1 133 ? -6.02 -8.641 -10.656 1 86.81 133 ARG A O 1
ATOM 1052 N N . LEU A 1 134 ? -7.113 -7.348 -9.18 1 89.75 134 LEU A N 1
ATOM 1053 C CA . LEU A 1 134 ? -8.422 -7.84 -9.602 1 89.75 134 LEU A CA 1
ATOM 1054 C C . LEU A 1 134 ? -8.688 -7.488 -11.062 1 89.75 134 LEU A C 1
ATOM 1056 O O . LEU A 1 134 ? -9.156 -8.328 -11.828 1 89.75 134 LEU A O 1
ATOM 1060 N N . ALA A 1 135 ? -8.383 -6.289 -11.398 1 89.75 135 ALA A N 1
ATOM 1061 C CA . ALA A 1 135 ? -8.609 -5.84 -12.773 1 89.75 135 ALA A CA 1
ATOM 1062 C C . ALA A 1 135 ? -7.746 -6.621 -13.758 1 89.75 135 ALA A C 1
ATOM 1064 O O . ALA A 1 135 ? -8.188 -6.953 -14.859 1 89.75 135 ALA A O 1
ATOM 1065 N N . ASP A 1 136 ? -6.555 -6.914 -13.336 1 85.25 136 ASP A N 1
ATOM 1066 C CA . ASP A 1 136 ? -5.645 -7.695 -14.164 1 85.25 136 ASP A CA 1
ATOM 1067 C C . ASP A 1 136 ? -6.156 -9.125 -14.352 1 85.25 136 ASP A C 1
ATOM 1069 O O . ASP A 1 136 ? -6.215 -9.625 -15.469 1 85.25 136 ASP A O 1
ATOM 1073 N N . LEU A 1 137 ? -6.527 -9.781 -13.266 1 85.19 137 LEU A N 1
ATOM 1074 C CA . LEU A 1 137 ? -6.996 -11.164 -13.281 1 85.19 137 LEU A CA 1
ATOM 1075 C C . LEU A 1 137 ? -8.219 -11.32 -14.172 1 85.19 137 LEU A C 1
ATOM 1077 O O . LEU A 1 137 ? -8.383 -12.344 -14.836 1 85.19 137 LEU A O 1
ATOM 1081 N N . HIS A 1 138 ? -9.008 -10.258 -14.219 1 89.44 138 HIS A N 1
ATOM 1082 C CA . HIS A 1 138 ? -10.289 -10.367 -14.906 1 89.44 138 HIS A CA 1
ATOM 1083 C C . HIS A 1 138 ? -10.289 -9.562 -16.203 1 89.44 138 HIS A C 1
ATOM 1085 O O . HIS A 1 138 ? -11.32 -9.445 -16.875 1 89.44 138 HIS A O 1
ATOM 1091 N N . ASP A 1 139 ? -9.172 -8.945 -16.547 1 87.44 139 ASP A N 1
ATOM 1092 C CA . ASP A 1 139 ? -9 -8.164 -17.766 1 87.44 139 ASP A CA 1
ATOM 1093 C C . ASP A 1 139 ? -10.047 -7.059 -17.859 1 87.44 139 ASP A C 1
ATOM 1095 O O . ASP A 1 139 ? -10.758 -6.957 -18.859 1 87.44 139 ASP A O 1
ATOM 1099 N N . LEU A 1 140 ? -10.055 -6.258 -16.844 1 90 140 LEU A N 1
ATOM 1100 C CA . LEU A 1 140 ? -11.086 -5.23 -16.75 1 90 140 LEU A CA 1
ATOM 1101 C C . LEU A 1 140 ? -10.5 -3.848 -17 1 90 140 LEU A C 1
ATOM 1103 O O . LEU A 1 140 ? -9.312 -3.621 -16.781 1 90 140 LEU A O 1
ATOM 1107 N N . ASP A 1 141 ? -11.438 -2.932 -17.391 1 88.88 141 ASP A N 1
ATOM 1108 C CA . ASP A 1 141 ? -11.172 -1.495 -17.391 1 88.88 141 ASP A CA 1
ATOM 1109 C C . ASP A 1 141 ? -11.586 -0.862 -16.062 1 88.88 141 ASP A C 1
ATOM 1111 O O . ASP A 1 141 ? -12.594 -1.256 -15.469 1 88.88 141 ASP A O 1
ATOM 1115 N N . VAL A 1 142 ? -10.766 0.061 -15.656 1 88.1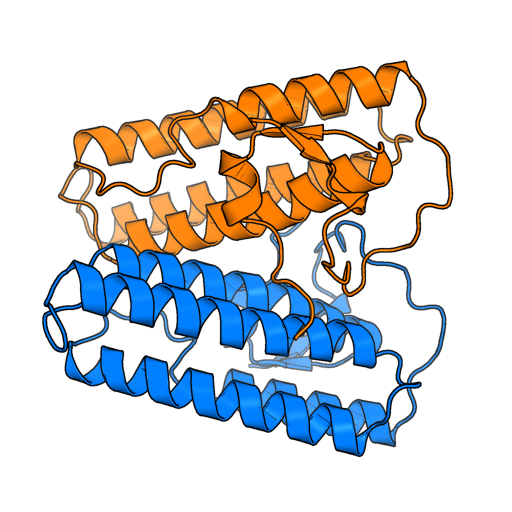9 142 VAL A N 1
ATOM 1116 C CA . VAL A 1 142 ? -11.086 0.704 -14.391 1 88.19 142 VAL A CA 1
ATOM 1117 C C . VAL A 1 142 ? -11.148 2.219 -14.578 1 88.19 142 VAL A C 1
ATOM 1119 O O . VAL A 1 142 ? -10.617 2.75 -15.555 1 88.19 142 VAL A O 1
ATOM 1122 N N . ASP A 1 143 ? -11.875 2.881 -13.68 1 85.94 143 ASP A N 1
ATOM 1123 C CA . ASP A 1 143 ? -11.898 4.34 -13.648 1 85.94 143 ASP A CA 1
ATOM 1124 C C . ASP A 1 143 ? -10.484 4.906 -13.531 1 85.94 143 ASP A C 1
ATOM 1126 O O . ASP A 1 143 ? -9.688 4.449 -12.711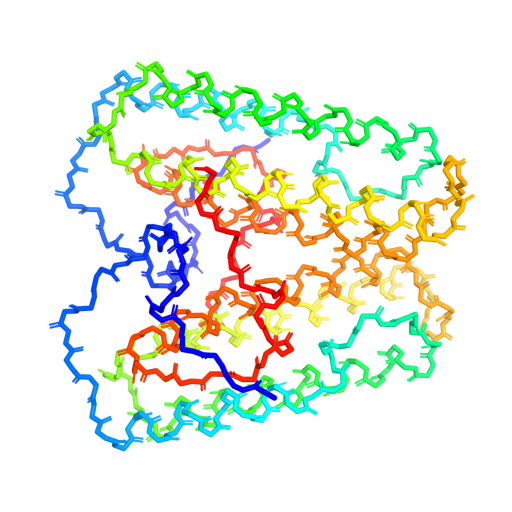 1 85.94 143 ASP A O 1
ATOM 1130 N N . GLY A 1 144 ? -10.172 5.926 -14.297 1 82.62 144 GLY A N 1
ATOM 1131 C CA . GLY A 1 144 ? -8.867 6.559 -14.312 1 82.62 144 GLY A CA 1
ATOM 1132 C C . GLY A 1 144 ? -8.453 7.098 -12.953 1 82.62 144 GLY A C 1
ATOM 1133 O O . GLY A 1 144 ? -7.258 7.16 -12.641 1 82.62 144 GLY A O 1
ATOM 1134 N N . ARG A 1 145 ? -9.445 7.422 -12.102 1 82.25 145 ARG A N 1
ATOM 1135 C CA . ARG A 1 145 ? -9.164 7.941 -10.773 1 82.25 145 ARG A CA 1
ATOM 1136 C C . ARG A 1 145 ? -8.477 6.891 -9.906 1 82.25 145 ARG A C 1
ATOM 1138 O O . ARG A 1 145 ? -7.676 7.223 -9.031 1 82.25 145 ARG A O 1
ATOM 1145 N N . LEU A 1 146 ? -8.75 5.625 -10.18 1 87.75 146 LEU A N 1
ATOM 1146 C CA . LEU A 1 146 ? -8.188 4.539 -9.383 1 87.75 146 LEU A CA 1
ATOM 1147 C C . LEU A 1 146 ? -6.742 4.266 -9.789 1 87.75 146 LEU A C 1
ATOM 1149 O O . LEU A 1 146 ? -5.961 3.729 -9 1 87.75 146 LEU A O 1
ATOM 1153 N N . ALA A 1 147 ? -6.453 4.703 -11.008 1 83.06 147 ALA A N 1
ATOM 1154 C CA . ALA A 1 147 ? -5.137 4.383 -11.555 1 83.06 147 ALA A CA 1
ATOM 1155 C C . ALA A 1 147 ? -4.031 5.082 -10.766 1 83.06 147 ALA A C 1
ATOM 1157 O O . ALA A 1 147 ? -2.893 4.609 -10.727 1 83.06 147 ALA A O 1
ATOM 1158 N N . ALA A 1 148 ? -4.414 6.172 -10.172 1 83.62 148 ALA A N 1
ATOM 1159 C CA . ALA A 1 148 ? -3.443 6.938 -9.398 1 83.62 148 ALA A CA 1
ATOM 1160 C C . ALA A 1 148 ? -2.953 6.145 -8.195 1 83.62 148 ALA A C 1
ATOM 1162 O O . ALA A 1 148 ? -1.922 6.473 -7.602 1 83.62 148 ALA A O 1
ATOM 1163 N N . PHE A 1 149 ? -3.619 5.113 -7.836 1 89.06 149 PHE A N 1
ATOM 1164 C CA . PHE A 1 149 ? -3.277 4.355 -6.637 1 89.06 149 PHE A CA 1
ATOM 1165 C C . PHE A 1 149 ? -2.727 2.982 -7.004 1 89.06 149 PHE A C 1
ATOM 1167 O O . PHE A 1 149 ? -2.422 2.176 -6.121 1 89.06 149 PHE A O 1
ATOM 1174 N N . PHE A 1 150 ? -2.602 2.756 -8.297 1 86.88 150 PHE A N 1
ATOM 1175 C CA . PHE A 1 150 ? -2.006 1.506 -8.75 1 86.88 150 PHE A CA 1
ATOM 1176 C C . PHE A 1 150 ? -0.496 1.517 -8.539 1 86.88 150 PHE A C 1
ATOM 1178 O O . PHE A 1 150 ? 0.102 2.578 -8.352 1 86.88 150 PHE A O 1
ATOM 1185 N N . PRO A 1 151 ? 0.016 0.298 -8.484 1 84.31 151 PRO A N 1
ATOM 1186 C CA . PRO A 1 151 ? 1.476 0.25 -8.359 1 84.31 151 PRO A CA 1
ATOM 1187 C C . PRO A 1 151 ? 2.182 1.081 -9.43 1 84.31 151 PRO A C 1
ATOM 1189 O O . PRO A 1 151 ? 1.655 1.251 -10.531 1 84.31 151 PRO A O 1
ATOM 1192 N N . ALA A 1 152 ? 3.334 1.59 -9.023 1 78.5 152 ALA A N 1
ATOM 1193 C CA . ALA A 1 152 ? 4.117 2.426 -9.938 1 78.5 152 ALA A CA 1
ATOM 1194 C C . ALA A 1 152 ? 4.578 1.631 -11.148 1 78.5 152 ALA A C 1
ATOM 1196 O O . ALA A 1 152 ? 4.812 0.423 -11.055 1 78.5 152 ALA A O 1
ATOM 1197 N N . ALA A 1 153 ? 4.676 2.408 -12.211 1 71.81 153 ALA A N 1
ATOM 1198 C CA . ALA A 1 153 ? 5.203 1.814 -13.43 1 71.81 153 ALA A CA 1
ATOM 1199 C C . ALA A 1 153 ? 6.688 1.487 -13.289 1 71.81 153 ALA A C 1
ATOM 1201 O O . ALA A 1 153 ? 7.387 2.09 -12.469 1 71.81 153 ALA A O 1
ATOM 1202 N N . ARG A 1 154 ? 7.051 0.494 -14.133 1 68.69 154 ARG A N 1
ATOM 1203 C CA . ARG A 1 154 ? 8.461 0.121 -14.156 1 68.69 154 ARG A CA 1
ATOM 1204 C C . ARG A 1 154 ? 9.344 1.32 -14.492 1 68.69 154 ARG A C 1
ATOM 1206 O O . ARG A 1 154 ? 8.961 2.162 -15.312 1 68.69 154 ARG A O 1
ATOM 1213 N N . ASP A 1 155 ? 10.352 1.438 -13.641 1 63.31 155 ASP A N 1
ATOM 1214 C CA . ASP A 1 155 ? 11.336 2.492 -13.875 1 63.31 155 ASP A CA 1
ATOM 1215 C C . ASP A 1 155 ? 12.008 2.326 -15.234 1 63.31 155 ASP A C 1
ATOM 1217 O O . ASP A 1 155 ? 12.188 1.204 -15.711 1 63.31 155 ASP A O 1
ATOM 1221 N N . MET B 1 1 ? 13.109 -6.668 18.516 1 73.25 1 MET B N 1
ATOM 1222 C CA . MET B 1 1 ? 12.422 -7.949 18.391 1 73.25 1 MET B CA 1
ATOM 1223 C C . MET B 1 1 ? 12.164 -8.281 16.922 1 73.25 1 MET B C 1
ATOM 1225 O O . MET B 1 1 ? 11.766 -7.414 16.141 1 73.25 1 MET B O 1
ATOM 1229 N N . ARG B 1 2 ? 12.633 -9.5 16.547 1 82.12 2 ARG B N 1
ATOM 1230 C CA . ARG B 1 2 ? 12.469 -9.938 15.156 1 82.12 2 ARG B CA 1
ATOM 1231 C C . ARG B 1 2 ? 11.305 -10.906 15.023 1 82.12 2 ARG B C 1
ATOM 1233 O O . ARG B 1 2 ? 10.938 -11.586 15.984 1 82.12 2 ARG B O 1
ATOM 1240 N N . ILE B 1 3 ? 10.539 -10.875 13.883 1 78.62 3 ILE B N 1
ATOM 1241 C CA . ILE B 1 3 ? 9.391 -11.742 13.633 1 78.62 3 ILE B CA 1
ATOM 1242 C C . ILE B 1 3 ? 9.594 -12.5 12.32 1 78.62 3 ILE B C 1
ATOM 1244 O O . ILE B 1 3 ? 10.102 -11.938 11.344 1 78.62 3 ILE B O 1
ATOM 1248 N N . ARG B 1 4 ? 9.164 -13.789 12.461 1 77.5 4 ARG B N 1
ATOM 1249 C CA . ARG B 1 4 ? 9.188 -14.594 11.242 1 77.5 4 ARG B CA 1
ATOM 1250 C C . ARG B 1 4 ? 7.941 -14.328 10.398 1 77.5 4 ARG B C 1
ATOM 1252 O O . ARG B 1 4 ? 6.82 -14.578 10.836 1 77.5 4 ARG B O 1
ATOM 1259 N N . VAL B 1 5 ? 8.133 -13.891 9.195 1 76.75 5 VAL B N 1
ATOM 1260 C CA . VAL B 1 5 ? 7.055 -13.406 8.344 1 76.75 5 VAL B CA 1
ATOM 1261 C C . VAL B 1 5 ? 6.098 -14.555 8.023 1 76.75 5 VAL B C 1
ATOM 1263 O O . VAL B 1 5 ? 4.879 -14.359 7.988 1 76.75 5 VAL B O 1
ATOM 1266 N N . ARG B 1 6 ? 6.586 -15.781 7.785 1 72.19 6 ARG B N 1
ATOM 1267 C CA . ARG B 1 6 ? 5.75 -16.922 7.398 1 72.19 6 ARG B CA 1
ATOM 1268 C C . ARG B 1 6 ? 4.828 -17.328 8.539 1 72.19 6 ARG B C 1
ATOM 1270 O O . ARG B 1 6 ? 3.848 -18.047 8.328 1 72.19 6 ARG B O 1
ATOM 1277 N N . GLU B 1 7 ? 5.172 -16.812 9.703 1 70.94 7 GLU B N 1
ATOM 1278 C CA . GLU B 1 7 ? 4.336 -17.156 10.852 1 70.94 7 GLU B CA 1
ATOM 1279 C C . GLU B 1 7 ? 3.178 -16.188 11 1 70.94 7 GLU B C 1
ATOM 1281 O O . GLU B 1 7 ? 2.273 -16.406 11.812 1 70.94 7 GLU B O 1
ATOM 1286 N N . LEU B 1 8 ? 3.273 -15.18 10.164 1 71.12 8 LEU B N 1
ATOM 1287 C CA . LEU B 1 8 ? 2.182 -14.211 10.203 1 71.12 8 LEU B CA 1
ATOM 1288 C C . LEU B 1 8 ? 0.989 -14.711 9.391 1 71.12 8 LEU B C 1
ATOM 1290 O O . LEU B 1 8 ? 1.162 -15.328 8.344 1 71.12 8 LEU B O 1
ATOM 1294 N N . ASP B 1 9 ? -0.139 -14.758 9.969 1 64.19 9 ASP B N 1
ATOM 1295 C CA . ASP B 1 9 ? -1.363 -15.148 9.273 1 64.19 9 ASP B CA 1
ATOM 1296 C C . ASP B 1 9 ? -1.794 -14.078 8.273 1 64.19 9 ASP B C 1
ATOM 1298 O O . ASP B 1 9 ? -2.773 -13.359 8.5 1 64.19 9 ASP B O 1
ATOM 1302 N N . ARG B 1 10 ? -0.854 -13.898 7.297 1 62.53 10 ARG B N 1
ATOM 1303 C CA . ARG B 1 10 ? -1.154 -12.836 6.34 1 62.53 10 ARG B CA 1
ATOM 1304 C C . ARG B 1 10 ? -1.353 -13.406 4.938 1 62.53 10 ARG B C 1
ATOM 1306 O O . ARG B 1 10 ? -0.435 -14 4.367 1 62.53 10 ARG B O 1
ATOM 1313 N N . PRO B 1 11 ? -2.598 -13.68 4.551 1 52.97 11 PRO B N 1
ATOM 1314 C CA . PRO B 1 11 ? -2.76 -14.203 3.191 1 52.97 11 PRO B CA 1
ATOM 1315 C C . PRO B 1 11 ? -1.985 -13.391 2.152 1 52.97 11 PRO B C 1
ATOM 1317 O O . PRO B 1 11 ? -2.002 -12.164 2.184 1 52.97 11 PRO B O 1
ATOM 1320 N N . LEU B 1 12 ? -0.824 -13.82 1.819 1 53.25 12 LEU B N 1
ATOM 1321 C CA . LEU B 1 12 ? -0.194 -13.211 0.651 1 53.25 12 LEU B CA 1
ATOM 1322 C C . LEU B 1 12 ? -1.186 -13.094 -0.501 1 53.25 12 LEU B C 1
ATOM 1324 O O . LEU B 1 12 ? -1.35 -14.039 -1.283 1 53.25 12 LEU B O 1
ATOM 1328 N N . ALA B 1 13 ? -2.232 -12.297 -0.312 1 56.16 13 ALA B N 1
ATOM 1329 C CA . ALA B 1 13 ? -3.232 -12.297 -1.378 1 56.16 13 ALA B CA 1
ATOM 1330 C C . ALA B 1 13 ? -2.604 -11.922 -2.717 1 56.16 13 ALA B C 1
ATOM 1332 O O . ALA B 1 13 ? -2.123 -10.797 -2.893 1 56.16 13 ALA B O 1
ATOM 1333 N N . GLY B 1 14 ? -2.393 -12.969 -3.484 1 59.44 14 GLY B N 1
ATOM 1334 C CA . GLY B 1 14 ? -2.158 -12.789 -4.91 1 59.44 14 GLY B CA 1
ATOM 1335 C C . GLY B 1 14 ? -0.706 -12.984 -5.305 1 59.44 14 GLY B C 1
ATOM 1336 O O . GLY B 1 14 ? -0.382 -13.039 -6.492 1 59.44 14 GLY B O 1
ATOM 1337 N N . PHE B 1 15 ? 0.1 -13.086 -4.191 1 64.94 15 PHE B N 1
ATOM 1338 C CA . PHE B 1 15 ? 1.481 -13.273 -4.621 1 64.94 15 PHE B CA 1
ATOM 1339 C C . PHE B 1 15 ? 1.744 -14.727 -4.996 1 64.94 15 PHE B C 1
ATOM 1341 O O . PHE B 1 15 ? 1.161 -15.641 -4.406 1 64.94 15 PHE B O 1
ATOM 1348 N N . ALA B 1 16 ? 2.402 -14.789 -6.023 1 63.78 16 ALA B N 1
ATOM 1349 C CA . ALA B 1 16 ? 2.748 -16.109 -6.52 1 63.78 16 ALA B CA 1
ATOM 1350 C C . ALA B 1 16 ? 3.516 -16.906 -5.465 1 63.78 16 ALA B C 1
ATOM 1352 O O . ALA B 1 16 ? 4.301 -16.344 -4.703 1 63.78 16 ALA B O 1
ATOM 1353 N N . ALA B 1 17 ? 3.068 -18.219 -5.387 1 63.94 17 ALA B N 1
ATOM 1354 C CA . ALA B 1 17 ? 3.83 -19.125 -4.52 1 63.94 17 ALA B CA 1
ATOM 1355 C C . ALA B 1 17 ? 5.293 -19.188 -4.953 1 63.94 17 ALA B C 1
ATOM 1357 O O . ALA B 1 17 ? 5.609 -18.953 -6.121 1 63.94 17 ALA B O 1
ATOM 1358 N N . ARG B 1 18 ? 6.082 -19.438 -3.949 1 63.38 18 ARG B N 1
ATOM 1359 C CA . ARG B 1 18 ? 7.504 -19.641 -4.203 1 63.38 18 ARG B CA 1
ATOM 1360 C C . ARG B 1 18 ? 7.734 -20.875 -5.074 1 63.38 18 ARG B C 1
ATOM 1362 O O . ARG B 1 18 ? 7.297 -21.969 -4.734 1 63.38 18 ARG B O 1
ATOM 1369 N N . THR B 1 19 ? 8.227 -20.609 -6.285 1 65.25 19 THR B N 1
ATOM 1370 C CA . THR B 1 19 ? 8.438 -21.766 -7.145 1 65.25 19 THR B CA 1
ATOM 1371 C C . THR B 1 19 ? 9.914 -22.156 -7.168 1 65.25 19 THR B C 1
ATOM 1373 O O . THR B 1 19 ? 10.258 -23.281 -7.543 1 65.25 19 THR B O 1
ATOM 1376 N N . VAL B 1 20 ? 10.766 -21.219 -6.844 1 71.38 20 VAL B N 1
ATOM 1377 C CA . VAL B 1 20 ? 12.195 -21.469 -6.895 1 71.38 20 VAL B CA 1
ATOM 1378 C C . VAL B 1 20 ? 12.844 -21.062 -5.574 1 71.38 20 VAL B C 1
ATOM 1380 O O . VAL B 1 20 ? 12.477 -20.031 -4.992 1 71.38 20 VAL B O 1
ATOM 1383 N N . ASP B 1 21 ? 13.852 -21.906 -5.129 1 83.56 21 ASP B N 1
ATOM 1384 C CA . ASP B 1 21 ? 14.586 -21.562 -3.912 1 83.56 21 ASP B CA 1
ATOM 1385 C C . ASP B 1 21 ? 15.648 -20.516 -4.184 1 83.56 21 ASP B C 1
ATOM 1387 O O . ASP B 1 21 ? 16.484 -20.672 -5.074 1 83.56 21 ASP B O 1
ATOM 1391 N N . PRO B 1 22 ? 15.531 -19.484 -3.484 1 90.25 22 PRO B N 1
ATOM 1392 C CA . PRO B 1 22 ? 16.562 -18.453 -3.668 1 90.25 22 PRO B CA 1
ATOM 1393 C C . PRO B 1 22 ? 17.953 -18.938 -3.27 1 90.25 22 PRO B C 1
ATOM 1395 O O . PRO B 1 22 ? 18.094 -19.797 -2.4 1 90.25 22 PRO B O 1
ATOM 1398 N N . SER B 1 23 ? 18.969 -18.438 -3.953 1 90.88 23 SER B N 1
ATOM 1399 C CA . SER B 1 23 ? 20.328 -18.734 -3.562 1 90.88 23 SER B CA 1
ATOM 1400 C C . SER B 1 23 ? 20.688 -18.094 -2.223 1 90.88 23 SER B C 1
ATOM 1402 O O . SER B 1 23 ? 20.094 -17.078 -1.846 1 90.88 23 SER B O 1
ATOM 1404 N N . PRO B 1 24 ? 21.625 -18.703 -1.53 1 92.19 24 PRO B N 1
ATOM 1405 C CA . PRO B 1 24 ? 22.062 -18.125 -0.26 1 92.19 24 PRO B CA 1
ATOM 1406 C C . PRO B 1 24 ? 22.578 -16.703 -0.417 1 92.19 24 PRO B C 1
ATOM 1408 O O . PRO B 1 24 ? 22.344 -15.844 0.444 1 92.19 24 PRO B O 1
ATOM 1411 N N . ALA B 1 25 ? 23.281 -16.453 -1.485 1 91.94 25 ALA B N 1
ATOM 1412 C CA . ALA B 1 25 ? 23.828 -15.117 -1.735 1 91.94 25 ALA B CA 1
ATOM 1413 C C . ALA B 1 25 ? 22.703 -14.102 -1.922 1 91.94 25 ALA B C 1
ATOM 1415 O O . ALA B 1 25 ? 22.766 -12.992 -1.382 1 91.94 25 ALA B O 1
ATOM 1416 N N . GLU B 1 26 ? 21.734 -14.461 -2.635 1 94.31 26 GLU B N 1
ATOM 1417 C CA . GLU B 1 26 ? 20.578 -13.594 -2.828 1 94.31 26 GLU B CA 1
ATOM 1418 C C . GLU B 1 26 ? 19.859 -13.336 -1.51 1 94.31 26 GLU B C 1
ATOM 1420 O O . GLU B 1 26 ? 19.484 -12.195 -1.208 1 94.31 26 GLU B O 1
ATOM 1425 N N . SER B 1 27 ? 19.688 -14.391 -0.742 1 94.56 27 SER B N 1
ATOM 1426 C CA . SER B 1 27 ? 18.984 -14.258 0.534 1 94.56 27 SER B CA 1
ATOM 1427 C C . SER B 1 27 ? 19.75 -13.344 1.486 1 94.56 27 SER B C 1
ATOM 1429 O O . SER B 1 27 ? 19.141 -12.562 2.223 1 94.56 27 SER B O 1
ATOM 1431 N N . GLN B 1 28 ? 21 -13.461 1.455 1 95.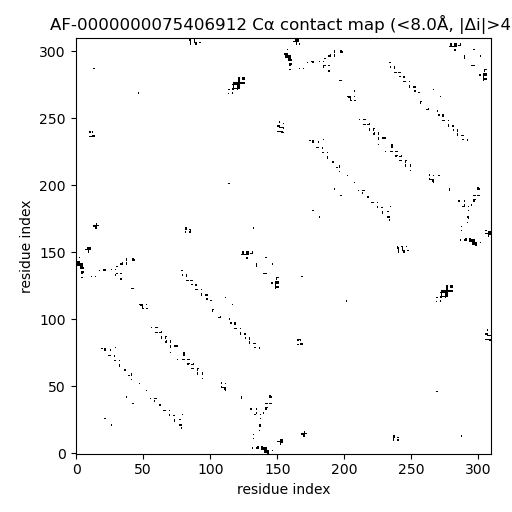38 28 GLN B N 1
ATOM 1432 C CA . GLN B 1 28 ? 21.828 -12.609 2.309 1 95.38 28 GLN B CA 1
ATOM 1433 C C . GLN B 1 28 ? 21.703 -11.141 1.895 1 95.38 28 GLN B C 1
ATOM 1435 O O . GLN B 1 28 ? 21.609 -10.258 2.746 1 95.38 28 GLN B O 1
ATOM 1440 N N . ALA B 1 29 ? 21.734 -10.859 0.625 1 96.81 29 ALA B N 1
ATOM 1441 C CA . ALA B 1 29 ? 21.609 -9.5 0.119 1 96.81 29 ALA B CA 1
ATOM 1442 C C . ALA B 1 29 ? 20.25 -8.906 0.478 1 96.81 29 ALA B C 1
ATOM 1444 O O . ALA B 1 29 ? 20.156 -7.754 0.916 1 96.81 29 ALA B O 1
ATOM 1445 N N . VAL B 1 30 ? 19.25 -9.703 0.33 1 96.12 30 VAL B N 1
ATOM 1446 C CA . VAL B 1 30 ? 17.891 -9.266 0.627 1 96.12 30 VAL B CA 1
ATOM 1447 C C . VAL B 1 30 ? 17.75 -9.031 2.129 1 96.12 30 VAL B C 1
ATOM 1449 O O . VAL B 1 30 ? 17.141 -8.047 2.555 1 96.12 30 VAL B O 1
ATOM 1452 N N . ALA B 1 31 ? 18.359 -9.938 2.898 1 95.56 31 ALA B N 1
ATOM 1453 C CA . ALA B 1 31 ? 18.312 -9.758 4.348 1 95.56 31 ALA B CA 1
ATOM 1454 C C . ALA B 1 31 ? 18.969 -8.438 4.754 1 95.56 31 ALA B C 1
ATOM 1456 O O . ALA B 1 31 ? 18.453 -7.715 5.605 1 95.56 31 ALA B O 1
ATOM 1457 N N . GLY B 1 32 ? 20.094 -8.164 4.148 1 95.94 32 GLY B N 1
ATOM 1458 C CA . GLY B 1 32 ? 20.766 -6.906 4.402 1 95.94 32 GLY B CA 1
ATOM 1459 C C . GLY B 1 32 ? 19.938 -5.691 4.043 1 95.94 32 GLY B C 1
ATOM 1460 O O . GLY B 1 32 ? 19.891 -4.715 4.793 1 95.94 32 GLY B O 1
ATOM 1461 N N . LEU B 1 33 ? 19.25 -5.75 2.922 1 97 33 LEU B N 1
ATOM 1462 C CA . LEU B 1 33 ? 18.375 -4.668 2.49 1 97 33 LEU B CA 1
ATOM 1463 C C . LEU B 1 33 ? 17.25 -4.445 3.494 1 97 33 LEU B C 1
ATOM 1465 O O . LEU B 1 33 ? 16.984 -3.314 3.91 1 97 33 LEU B O 1
ATOM 1469 N N . ILE B 1 34 ? 16.609 -5.523 3.914 1 95.12 34 ILE B N 1
ATOM 1470 C CA . ILE B 1 34 ? 15.477 -5.449 4.84 1 95.12 34 ILE B CA 1
ATOM 1471 C C . ILE B 1 34 ? 15.945 -4.852 6.168 1 95.12 34 ILE B C 1
ATOM 1473 O O . ILE B 1 34 ? 15.25 -4.016 6.754 1 95.12 34 ILE B O 1
ATOM 1477 N N . ASP B 1 35 ? 17.109 -5.188 6.609 1 93.38 35 ASP B N 1
ATOM 1478 C CA . ASP B 1 35 ? 17.656 -4.656 7.855 1 93.38 35 ASP B CA 1
ATOM 1479 C C . ASP B 1 35 ? 17.922 -3.156 7.738 1 93.38 35 ASP B C 1
ATOM 1481 O O . ASP B 1 35 ? 17.656 -2.398 8.68 1 93.38 35 ASP B O 1
ATOM 1485 N N . MET B 1 36 ? 18.422 -2.793 6.617 1 93.44 36 MET B N 1
ATOM 1486 C CA . MET B 1 36 ? 18.703 -1.376 6.414 1 93.44 36 MET B CA 1
ATOM 1487 C C . MET B 1 36 ? 17.422 -0.558 6.359 1 93.44 36 MET B C 1
ATOM 1489 O O . MET B 1 36 ? 17.359 0.53 6.934 1 93.44 36 MET B O 1
ATOM 1493 N N . VAL B 1 37 ? 16.406 -1.099 5.711 1 92.75 37 VAL B N 1
ATOM 1494 C CA . VAL B 1 37 ? 15.125 -0.417 5.652 1 92.75 37 VAL B CA 1
ATOM 1495 C C . VAL B 1 37 ? 14.516 -0.336 7.051 1 92.75 37 VAL B C 1
ATOM 1497 O O . VAL B 1 37 ? 14.016 0.715 7.457 1 92.75 37 VAL B O 1
ATOM 1500 N N . GLY B 1 38 ? 14.594 -1.45 7.789 1 87.88 38 GLY B N 1
ATOM 1501 C CA . GLY B 1 38 ? 14.062 -1.499 9.141 1 87.88 38 GLY B CA 1
ATOM 1502 C C . GLY B 1 38 ? 14.719 -0.505 10.078 1 87.88 38 GLY B C 1
ATOM 1503 O O . GLY B 1 38 ? 14.109 -0.055 11.047 1 87.88 38 GLY B O 1
ATOM 1504 N N . GLY B 1 39 ? 15.922 -0.126 9.805 1 85.88 39 GLY B N 1
ATOM 1505 C CA . GLY B 1 39 ? 16.656 0.812 10.633 1 85.88 39 GLY B CA 1
ATOM 1506 C C . GLY B 1 39 ? 16.438 2.26 10.242 1 85.88 39 GLY B C 1
ATOM 1507 O O . GLY B 1 39 ? 16.891 3.172 10.93 1 85.88 39 GLY B O 1
ATOM 1508 N N . SER B 1 40 ? 15.688 2.467 9.211 1 87.38 40 SER B N 1
ATOM 1509 C CA . SER B 1 40 ? 15.438 3.818 8.719 1 87.38 40 SER B CA 1
ATOM 1510 C C . SER B 1 40 ? 14.391 4.531 9.562 1 87.38 40 SER B C 1
ATOM 1512 O O . SER B 1 40 ? 13.398 3.924 9.977 1 87.38 40 SER B O 1
ATOM 1514 N N . ALA B 1 41 ? 14.531 5.844 9.781 1 83.88 41 ALA B N 1
ATOM 1515 C CA . ALA B 1 41 ? 13.578 6.664 10.531 1 83.88 41 ALA B CA 1
ATOM 1516 C C . ALA B 1 41 ? 12.281 6.848 9.758 1 83.88 41 ALA B C 1
ATOM 1518 O O . ALA B 1 41 ? 11.273 7.277 10.32 1 83.88 41 ALA B O 1
ATOM 1519 N N . LEU B 1 42 ? 12.312 6.422 8.516 1 88.31 42 LEU B N 1
ATOM 1520 C CA . LEU B 1 42 ? 11.141 6.559 7.652 1 88.31 42 LEU B CA 1
ATOM 1521 C C . LEU B 1 42 ? 9.969 5.746 8.203 1 88.31 42 LEU B C 1
ATOM 1523 O O . LEU B 1 42 ? 8.812 6.098 7.98 1 88.31 42 LEU B O 1
ATOM 1527 N N . PHE B 1 43 ? 10.195 4.766 8.859 1 87.69 43 PHE B N 1
ATOM 1528 C CA . PHE B 1 43 ? 9.148 3.842 9.273 1 87.69 43 PHE B CA 1
ATOM 1529 C C . PHE B 1 43 ? 8.82 4.02 10.75 1 87.69 43 PHE B C 1
ATOM 1531 O O . PHE B 1 43 ? 8.367 3.082 11.406 1 87.69 43 PHE B O 1
ATOM 1538 N N . GLY B 1 44 ? 9 5.238 11.164 1 79.25 44 GLY B N 1
ATOM 1539 C CA . GLY B 1 44 ? 8.555 5.633 12.484 1 79.25 44 GLY B CA 1
ATOM 1540 C C . GLY B 1 44 ? 7.176 6.273 12.484 1 79.25 44 GLY B C 1
ATOM 1541 O O . GLY B 1 44 ? 6.758 6.848 11.477 1 79.25 44 GLY B O 1
ATOM 1542 N N . GLU B 1 45 ? 6.371 6.09 13.445 1 70.12 45 GLU B N 1
ATOM 1543 C CA . GLU B 1 45 ? 4.98 6.535 13.461 1 70.12 45 GLU B CA 1
ATOM 1544 C C . GLU B 1 45 ? 4.84 7.879 14.172 1 70.12 45 GLU B C 1
ATOM 1546 O O . GLU B 1 45 ? 3.729 8.289 14.516 1 70.12 45 GLU B O 1
ATOM 1551 N N . HIS B 1 46 ? 5.785 8.648 14.211 1 69.12 46 HIS B N 1
ATOM 1552 C CA . HIS B 1 46 ? 5.66 9.914 14.93 1 69.12 46 HIS B CA 1
ATOM 1553 C C . HIS B 1 46 ? 5.426 11.078 13.969 1 69.12 46 HIS B C 1
ATOM 1555 O O . HIS B 1 46 ? 5.625 10.938 12.758 1 69.12 46 HIS B O 1
ATOM 1561 N N . LEU B 1 47 ? 4.805 12.18 14.531 1 70.25 47 LEU B N 1
ATOM 1562 C CA . LEU B 1 47 ? 4.656 13.414 13.766 1 70.25 47 LEU B CA 1
ATOM 1563 C C . LEU B 1 47 ? 6.012 13.938 13.312 1 70.25 47 LEU B C 1
ATOM 1565 O O . LEU B 1 47 ? 6.953 14.016 14.109 1 70.25 47 LEU B O 1
ATOM 1569 N N . LEU B 1 48 ? 5.957 14.234 12.031 1 75 48 LEU B N 1
ATOM 1570 C CA . LEU B 1 48 ? 7.223 14.719 11.492 1 75 48 LEU B CA 1
ATOM 1571 C C . LEU B 1 48 ? 7.234 16.25 11.438 1 75 48 LEU B C 1
ATOM 1573 O O . LEU B 1 48 ? 6.246 16.859 11.031 1 75 48 LEU B O 1
ATOM 1577 N N . LEU B 1 49 ? 8.297 16.844 11.938 1 74.12 49 LEU B N 1
ATOM 1578 C CA . LEU B 1 49 ? 8.539 18.281 11.812 1 74.12 49 LEU B CA 1
ATOM 1579 C C . LEU B 1 49 ? 9 18.625 10.406 1 74.12 49 LEU B C 1
ATOM 1581 O O . LEU B 1 49 ? 9.367 17.75 9.625 1 74.12 49 LEU B O 1
ATOM 1585 N N . PRO B 1 50 ? 8.852 19.922 10.047 1 69.5 50 PRO B N 1
ATOM 1586 C CA . PRO B 1 50 ? 9.25 20.344 8.695 1 69.5 50 PRO B CA 1
ATOM 1587 C C . PRO B 1 50 ? 10.633 19.828 8.305 1 69.5 50 PRO B C 1
ATOM 1589 O O . PRO B 1 50 ? 10.82 19.344 7.184 1 69.5 50 PRO B O 1
ATOM 1592 N N . GLU B 1 51 ? 11.625 19.969 9.219 1 76.62 51 GLU B N 1
ATOM 1593 C CA . GLU B 1 51 ? 12.977 19.5 8.969 1 76.62 51 GLU B CA 1
ATOM 1594 C C . GLU B 1 51 ? 12.984 17.984 8.703 1 76.62 51 GLU B C 1
ATOM 1596 O O . GLU B 1 51 ? 13.828 17.5 7.945 1 76.62 51 GLU B O 1
ATOM 1601 N N . GLU B 1 52 ? 11.992 17.438 9.203 1 83 52 GLU B N 1
ATOM 1602 C CA . GLU B 1 52 ? 11.93 15.984 9.062 1 83 52 GLU B CA 1
ATOM 1603 C C . GLU B 1 52 ? 11.336 15.586 7.719 1 83 52 GLU B C 1
ATOM 1605 O O . GLU B 1 52 ? 11.633 14.508 7.195 1 83 52 GLU B O 1
ATOM 1610 N N . GLN B 1 53 ? 10.602 16.578 7.168 1 85.12 53 GLN B N 1
ATOM 1611 C CA . GLN B 1 53 ? 10.055 16.297 5.844 1 85.12 53 GLN B CA 1
ATOM 1612 C C . GLN B 1 53 ? 11.172 16.156 4.809 1 85.12 53 GLN B C 1
ATOM 1614 O O . GLN B 1 53 ? 11.172 15.227 4.008 1 85.12 53 GLN B O 1
ATOM 1619 N N . GLU B 1 54 ? 12.109 17.062 4.84 1 85.06 54 GLU B N 1
ATOM 1620 C CA . GLU B 1 54 ? 13.242 17.016 3.92 1 85.06 54 GLU B CA 1
ATOM 1621 C C . GLU B 1 54 ? 14.086 15.758 4.152 1 85.06 54 GLU B C 1
ATOM 1623 O O . GLU B 1 54 ? 14.57 15.141 3.201 1 85.06 54 GLU B O 1
ATOM 1628 N N . SER B 1 55 ? 14.203 15.477 5.398 1 89.31 55 SER B N 1
ATOM 1629 C CA . SER B 1 55 ? 14.938 14.266 5.742 1 89.31 55 SER B CA 1
ATOM 1630 C C . SER B 1 55 ? 14.258 13.023 5.18 1 89.31 55 SER B C 1
ATOM 1632 O O . SER B 1 55 ? 14.93 12.07 4.781 1 89.31 55 SER B O 1
ATOM 1634 N N . CYS B 1 56 ? 12.961 13.078 5.121 1 91.25 56 CYS B N 1
ATOM 1635 C CA . CYS B 1 56 ? 12.203 11.961 4.559 1 91.25 56 CYS B CA 1
ATOM 1636 C C . CYS B 1 56 ? 12.484 11.812 3.066 1 91.25 56 CYS B C 1
ATOM 1638 O O . CYS B 1 56 ? 12.719 10.703 2.582 1 91.25 56 CYS B O 1
ATOM 1640 N N . TYR B 1 57 ? 12.523 12.953 2.396 1 91.25 57 TYR B N 1
ATOM 1641 C CA . TYR B 1 57 ? 12.797 12.914 0.963 1 91.25 57 TYR B CA 1
ATOM 1642 C C . TYR B 1 57 ? 14.18 12.336 0.686 1 91.25 57 TYR B C 1
ATOM 1644 O O . TYR B 1 57 ? 14.336 11.477 -0.184 1 91.25 57 TYR B O 1
ATOM 1652 N N . ARG B 1 58 ? 15.086 12.742 1.44 1 92.69 58 ARG B N 1
ATOM 1653 C CA . ARG B 1 58 ? 16.453 12.258 1.275 1 92.69 58 ARG B CA 1
ATOM 1654 C C . ARG B 1 58 ? 16.547 10.766 1.58 1 92.69 58 ARG B C 1
ATOM 1656 O O . ARG B 1 58 ? 17.219 10.023 0.867 1 92.69 58 ARG B O 1
ATOM 1663 N N . ALA B 1 59 ? 15.898 10.375 2.602 1 94.25 59 ALA B N 1
ATOM 1664 C CA . ALA B 1 59 ? 15.906 8.969 2.996 1 94.25 59 ALA B CA 1
ATOM 1665 C C . ALA B 1 59 ? 15.312 8.086 1.901 1 94.25 59 ALA B C 1
ATOM 1667 O O . ALA B 1 59 ? 15.805 6.988 1.638 1 94.25 59 ALA B O 1
ATOM 1668 N N . ILE B 1 60 ? 14.312 8.594 1.264 1 96.12 60 ILE B N 1
ATOM 1669 C CA . ILE B 1 60 ? 13.664 7.816 0.214 1 96.12 60 ILE B CA 1
ATOM 1670 C C . ILE B 1 60 ? 14.562 7.766 -1.019 1 96.12 60 ILE B C 1
ATOM 1672 O O . ILE B 1 60 ? 14.641 6.738 -1.692 1 96.12 60 ILE B O 1
ATOM 1676 N N . CYS B 1 61 ? 15.258 8.828 -1.289 1 96.62 61 CYS B N 1
ATOM 1677 C CA . CYS B 1 61 ? 16.234 8.812 -2.363 1 96.62 61 CYS B CA 1
ATOM 1678 C C . CYS B 1 61 ? 17.328 7.789 -2.09 1 96.62 61 CYS B C 1
ATOM 1680 O O . CYS B 1 61 ? 17.703 7.016 -2.977 1 96.62 61 CYS B O 1
ATOM 1682 N N . ASP B 1 62 ? 17.797 7.777 -0.909 1 96.44 62 ASP B N 1
ATOM 1683 C CA . ASP B 1 62 ? 18.844 6.836 -0.509 1 96.44 62 ASP B CA 1
ATOM 1684 C C . ASP B 1 62 ? 18.344 5.395 -0.598 1 96.44 62 ASP B C 1
ATOM 1686 O O . ASP B 1 62 ? 19.078 4.5 -1.026 1 96.44 62 ASP B O 1
ATOM 1690 N N . LEU B 1 63 ? 17.109 5.211 -0.214 1 96.5 63 LEU B N 1
ATOM 1691 C CA . LEU B 1 63 ? 16.516 3.881 -0.276 1 96.5 63 LEU B CA 1
ATOM 1692 C C . LEU B 1 63 ? 16.406 3.402 -1.721 1 96.5 63 LEU B C 1
ATOM 1694 O O . LEU B 1 63 ? 16.703 2.242 -2.02 1 96.5 63 LEU B O 1
ATOM 1698 N N . ARG B 1 64 ? 16.031 4.309 -2.582 1 96.75 64 ARG B N 1
ATOM 1699 C CA . ARG B 1 64 ? 15.953 3.98 -4 1 96.75 64 ARG B CA 1
ATOM 1700 C C . ARG B 1 64 ? 17.297 3.504 -4.539 1 96.75 64 ARG B C 1
ATOM 1702 O O . ARG B 1 64 ? 17.359 2.51 -5.266 1 96.75 64 ARG B O 1
ATOM 1709 N N . ARG B 1 65 ? 18.297 4.203 -4.172 1 97.12 65 ARG B N 1
ATOM 1710 C CA . ARG B 1 65 ? 19.641 3.832 -4.59 1 97.12 65 ARG B CA 1
ATOM 1711 C C . ARG B 1 65 ? 20.047 2.475 -4.016 1 97.12 65 ARG B C 1
ATOM 1713 O O . ARG B 1 65 ? 20.578 1.624 -4.73 1 97.12 65 ARG B O 1
ATOM 1720 N N . LEU B 1 66 ? 19.781 2.318 -2.768 1 97.06 66 LEU B N 1
ATOM 1721 C CA . LEU B 1 66 ? 20.109 1.073 -2.084 1 97.06 66 LEU B CA 1
ATOM 1722 C C . LEU B 1 66 ? 19.422 -0.112 -2.754 1 97.06 66 LEU B C 1
ATOM 1724 O O . LEU B 1 66 ? 20.047 -1.162 -2.951 1 97.06 66 LEU B O 1
ATOM 1728 N N . ILE B 1 67 ? 18.172 0.017 -3.102 1 96.62 67 ILE B N 1
ATOM 1729 C CA . ILE B 1 67 ? 17.406 -1.039 -3.75 1 96.62 67 ILE B CA 1
ATOM 1730 C C . ILE B 1 67 ? 18 -1.342 -5.125 1 96.62 67 ILE B C 1
ATOM 1732 O O . ILE B 1 67 ? 18.156 -2.508 -5.496 1 96.62 67 ILE B O 1
ATOM 1736 N N . GLY B 1 68 ? 18.281 -0.268 -5.824 1 96.19 68 GLY B N 1
ATOM 1737 C CA . GLY B 1 68 ? 18.938 -0.449 -7.113 1 96.19 68 GLY B CA 1
ATOM 1738 C C . GLY B 1 68 ? 20.25 -1.195 -7.023 1 96.19 68 GLY B C 1
ATOM 1739 O O . GLY B 1 68 ? 20.5 -2.109 -7.809 1 96.19 68 GLY B O 1
ATOM 1740 N N . ASP B 1 69 ? 21.078 -0.833 -6.047 1 96.56 69 ASP B N 1
ATOM 1741 C CA . ASP B 1 69 ? 22.359 -1.483 -5.836 1 96.56 69 ASP B CA 1
ATOM 1742 C C . ASP B 1 69 ? 22.188 -2.957 -5.477 1 96.56 69 ASP B C 1
ATOM 1744 O O . ASP B 1 69 ? 22.922 -3.812 -5.957 1 96.56 69 ASP B O 1
ATOM 1748 N N . THR B 1 70 ? 21.234 -3.246 -4.629 1 96.56 70 THR B N 1
ATOM 1749 C CA . THR B 1 70 ? 20.953 -4.621 -4.234 1 96.56 70 THR B CA 1
ATOM 1750 C C . THR B 1 70 ? 20.516 -5.453 -5.438 1 96.56 70 THR B C 1
ATOM 1752 O O . THR B 1 70 ? 20.984 -6.578 -5.617 1 96.56 70 THR B O 1
ATOM 1755 N N . ASN B 1 71 ? 19.656 -4.875 -6.242 1 94.5 71 ASN B N 1
ATOM 1756 C CA . ASN B 1 71 ? 19.172 -5.562 -7.438 1 94.5 71 ASN B CA 1
ATOM 1757 C C . ASN B 1 71 ? 20.328 -5.875 -8.398 1 94.5 71 ASN B C 1
ATOM 1759 O O . ASN B 1 71 ? 20.359 -6.949 -9 1 94.5 71 ASN B O 1
ATOM 1763 N N . GLN B 1 72 ? 21.219 -4.945 -8.516 1 94.75 72 GLN B N 1
ATOM 1764 C CA . GLN B 1 72 ? 22.375 -5.152 -9.375 1 94.75 72 GLN B CA 1
ATOM 1765 C C . GLN B 1 72 ? 23.266 -6.262 -8.836 1 94.75 72 GLN B C 1
ATOM 1767 O O . GLN B 1 72 ? 23.812 -7.055 -9.602 1 94.75 72 GLN B O 1
ATOM 1772 N N . LEU B 1 73 ? 23.375 -6.336 -7.578 1 94.69 73 LEU B N 1
ATOM 1773 C CA . LEU B 1 73 ? 24.219 -7.32 -6.914 1 94.69 73 LEU B CA 1
ATOM 1774 C C . LEU B 1 73 ? 23.672 -8.727 -7.102 1 94.69 73 LEU B C 1
ATOM 1776 O O . LEU B 1 73 ? 24.438 -9.664 -7.359 1 94.69 73 LEU B O 1
ATOM 1780 N N . ILE B 1 74 ? 22.328 -8.961 -7.051 1 93.12 74 ILE B N 1
ATOM 1781 C CA . ILE B 1 74 ? 21.766 -10.305 -7.047 1 93.12 74 ILE B CA 1
ATOM 1782 C C . ILE B 1 74 ? 21.453 -10.742 -8.477 1 93.12 74 ILE B C 1
ATOM 1784 O O . ILE B 1 74 ? 21.328 -11.938 -8.758 1 93.12 74 ILE B O 1
ATOM 1788 N N . GLY B 1 75 ? 21.203 -9.789 -9.367 1 91 75 GLY B N 1
ATOM 1789 C CA . GLY B 1 75 ? 21.016 -10.102 -10.773 1 91 75 GLY B CA 1
ATOM 1790 C C . GLY B 1 75 ? 19.562 -10.227 -11.172 1 91 75 GLY B C 1
ATOM 1791 O O . GLY B 1 75 ? 18.688 -10.406 -10.32 1 91 75 GLY B O 1
ATOM 1792 N N . ASP B 1 76 ? 19.281 -10.273 -12.484 1 87.62 76 ASP B N 1
ATOM 1793 C CA . ASP B 1 76 ? 17.938 -10.211 -13.047 1 87.62 76 ASP B CA 1
ATOM 1794 C C . ASP B 1 76 ? 17.25 -11.57 -12.977 1 87.62 76 ASP B C 1
ATOM 1796 O O . ASP B 1 76 ? 16.031 -11.656 -13.125 1 87.62 76 ASP B O 1
ATOM 1800 N N . ASP B 1 77 ? 17.938 -12.555 -12.672 1 86.62 77 ASP B N 1
ATOM 1801 C CA . ASP B 1 77 ? 17.359 -13.891 -12.625 1 86.62 77 ASP B CA 1
ATOM 1802 C C . ASP B 1 77 ? 16.906 -14.25 -11.211 1 86.62 77 ASP B C 1
ATOM 1804 O O . ASP B 1 77 ? 16.328 -15.312 -10.984 1 86.62 77 ASP B O 1
ATOM 1808 N N . SER B 1 78 ? 17.125 -13.336 -10.344 1 88.44 78 SER B N 1
ATOM 1809 C CA . SER B 1 78 ? 16.781 -13.594 -8.953 1 88.44 78 SER B CA 1
ATOM 1810 C C . SER B 1 78 ? 15.266 -13.586 -8.75 1 88.44 78 SER B C 1
ATOM 1812 O O . SER B 1 78 ? 14.547 -12.859 -9.438 1 88.44 78 SER B O 1
ATOM 1814 N N . VAL B 1 79 ? 14.852 -14.352 -7.797 1 87.12 79 VAL B N 1
ATOM 1815 C CA . VAL B 1 79 ? 13.43 -14.414 -7.477 1 87.12 79 VAL B CA 1
ATOM 1816 C C . VAL B 1 79 ? 12.961 -13.07 -6.934 1 87.12 79 VAL B C 1
ATOM 1818 O O . VAL B 1 79 ? 11.773 -12.742 -7.016 1 87.12 79 VAL B O 1
ATOM 1821 N N . ALA B 1 80 ? 13.906 -12.25 -6.445 1 89 80 ALA B N 1
ATOM 1822 C CA . ALA B 1 80 ? 13.562 -10.977 -5.816 1 89 80 ALA B CA 1
ATOM 1823 C C . ALA B 1 80 ? 13.539 -9.844 -6.84 1 89 80 ALA B C 1
ATOM 1825 O O . ALA B 1 80 ? 13.094 -8.734 -6.539 1 89 80 ALA B O 1
ATOM 1826 N N . HIS B 1 81 ? 13.938 -10.117 -8.047 1 88.81 81 HIS B N 1
ATOM 1827 C CA . HIS B 1 81 ? 14.195 -9.078 -9.031 1 88.81 81 HIS B CA 1
ATOM 1828 C C . HIS B 1 81 ? 12.961 -8.211 -9.258 1 88.81 81 HIS B C 1
ATOM 1830 O O . HIS B 1 81 ? 13.023 -6.988 -9.133 1 88.81 81 HIS B O 1
ATOM 1836 N N . ASP B 1 82 ? 11.867 -8.867 -9.492 1 85.62 82 ASP B N 1
ATOM 1837 C CA . ASP B 1 82 ? 10.656 -8.117 -9.812 1 85.62 82 ASP B CA 1
ATOM 1838 C C . ASP B 1 82 ? 10.18 -7.305 -8.617 1 85.62 82 ASP B C 1
ATOM 1840 O O . ASP B 1 82 ? 9.68 -6.188 -8.773 1 85.62 82 ASP B O 1
ATOM 1844 N N . THR B 1 83 ? 10.281 -7.875 -7.48 1 88.81 83 THR B N 1
ATOM 1845 C CA . THR B 1 83 ? 9.883 -7.164 -6.273 1 88.81 83 THR B CA 1
ATOM 1846 C C . THR B 1 83 ? 10.773 -5.949 -6.039 1 88.81 83 THR B C 1
ATOM 1848 O O . THR B 1 83 ? 10.281 -4.875 -5.68 1 88.81 83 THR B O 1
ATOM 1851 N N . LEU B 1 84 ? 12.039 -6.09 -6.305 1 92.31 84 LEU B N 1
ATOM 1852 C CA . LEU B 1 84 ? 12.969 -4.984 -6.125 1 92.31 84 LEU B CA 1
ATOM 1853 C C . LEU B 1 84 ? 12.695 -3.873 -7.133 1 92.31 84 LEU B C 1
ATOM 1855 O O . LEU B 1 84 ? 12.773 -2.689 -6.797 1 92.31 84 LEU B O 1
ATOM 1859 N N . LEU B 1 85 ? 12.344 -4.262 -8.32 1 91.75 85 LEU B N 1
ATOM 1860 C CA . LEU B 1 85 ? 11.969 -3.264 -9.32 1 91.75 85 LEU B CA 1
ATOM 1861 C C . LEU B 1 85 ? 10.727 -2.498 -8.883 1 91.75 85 LEU B C 1
ATOM 1863 O O . LEU B 1 85 ? 10.648 -1.28 -9.055 1 91.75 85 LEU B O 1
ATOM 1867 N N . ALA B 1 86 ? 9.797 -3.201 -8.328 1 90.25 86 ALA B N 1
ATOM 1868 C CA . ALA B 1 86 ? 8.57 -2.576 -7.844 1 90.25 86 ALA B CA 1
ATOM 1869 C C . ALA B 1 86 ? 8.859 -1.621 -6.691 1 90.25 86 ALA B C 1
ATOM 1871 O O . ALA B 1 86 ? 8.25 -0.553 -6.594 1 90.25 86 ALA B O 1
ATOM 1872 N N . MET B 1 87 ? 9.781 -1.992 -5.84 1 93.5 87 MET B N 1
ATOM 1873 C CA . MET B 1 87 ? 10.164 -1.142 -4.719 1 93.5 87 MET B CA 1
ATOM 1874 C C . MET B 1 87 ? 10.828 0.143 -5.211 1 93.5 87 MET B C 1
ATOM 1876 O O . MET B 1 87 ? 10.516 1.23 -4.719 1 93.5 87 MET B O 1
ATOM 1880 N N . ARG B 1 88 ? 11.703 -0.048 -6.156 1 94.5 88 ARG B N 1
ATOM 1881 C CA . ARG B 1 88 ? 12.367 1.124 -6.715 1 94.5 88 ARG B CA 1
ATOM 1882 C C . ARG B 1 88 ? 11.367 2.061 -7.379 1 94.5 88 ARG B C 1
ATOM 1884 O O . ARG B 1 88 ? 11.453 3.281 -7.23 1 94.5 88 ARG B O 1
ATOM 1891 N N . ALA B 1 89 ? 10.453 1.503 -8.07 1 93.19 89 ALA B N 1
ATOM 1892 C CA . ALA B 1 89 ? 9.414 2.289 -8.719 1 93.19 89 ALA B CA 1
ATOM 1893 C C . ALA B 1 89 ? 8.555 3.02 -7.691 1 93.19 89 ALA B C 1
ATOM 1895 O O . ALA B 1 89 ? 8.117 4.148 -7.926 1 93.19 89 ALA B O 1
ATOM 1896 N N . ALA B 1 90 ? 8.258 2.365 -6.57 1 93.31 90 ALA B N 1
ATOM 1897 C CA . ALA B 1 90 ? 7.492 2.992 -5.5 1 93.31 90 ALA B CA 1
ATOM 1898 C C . ALA B 1 90 ? 8.219 4.219 -4.949 1 93.31 90 ALA B C 1
ATOM 1900 O O . ALA B 1 90 ? 7.586 5.238 -4.656 1 93.31 90 ALA B O 1
ATOM 1901 N N . CYS B 1 91 ? 9.547 4.117 -4.801 1 95.75 91 CYS B N 1
ATOM 1902 C CA . CYS B 1 91 ? 10.336 5.262 -4.367 1 95.75 91 CYS B CA 1
ATOM 1903 C C . CYS B 1 91 ? 10.211 6.418 -5.352 1 95.75 91 CYS B C 1
ATOM 1905 O O . CYS B 1 91 ? 9.977 7.562 -4.949 1 95.75 91 CYS B O 1
ATOM 1907 N N . ARG B 1 92 ? 10.344 6.078 -6.59 1 95.19 92 ARG B N 1
ATOM 1908 C CA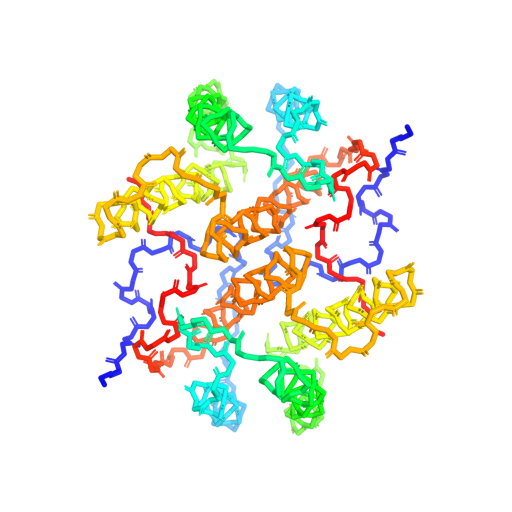 . ARG B 1 92 ? 10.25 7.109 -7.617 1 95.19 92 ARG B CA 1
ATOM 1909 C C . ARG B 1 92 ? 8.867 7.766 -7.609 1 95.19 92 ARG B C 1
ATOM 1911 O O . ARG B 1 92 ? 8.758 8.992 -7.711 1 95.19 92 ARG B O 1
ATOM 1918 N N . ARG B 1 93 ? 7.898 6.992 -7.516 1 93.12 93 ARG B N 1
ATOM 1919 C CA . ARG B 1 93 ? 6.539 7.52 -7.496 1 93.12 93 ARG B CA 1
ATOM 1920 C C . ARG B 1 93 ? 6.344 8.484 -6.336 1 93.12 93 ARG B C 1
ATOM 1922 O O . ARG B 1 93 ? 5.711 9.531 -6.496 1 93.12 93 ARG B O 1
ATOM 1929 N N . TYR B 1 94 ? 6.766 8.086 -5.164 1 94.88 94 TYR B N 1
ATOM 1930 C CA . TYR B 1 94 ? 6.676 8.977 -4.008 1 94.88 94 TYR B CA 1
ATOM 1931 C C . TYR B 1 94 ? 7.363 10.305 -4.289 1 94.88 94 TYR B C 1
ATOM 1933 O O . TYR B 1 94 ? 6.785 11.367 -4.055 1 94.88 94 TYR B O 1
ATOM 1941 N N . LEU B 1 95 ? 8.594 10.234 -4.738 1 94.75 95 LEU B N 1
ATOM 1942 C CA . LEU B 1 95 ? 9.406 11.438 -4.953 1 94.75 95 LEU B CA 1
ATOM 1943 C C . LEU B 1 95 ? 8.773 12.328 -6.016 1 94.75 95 LEU B C 1
ATOM 1945 O O . LEU B 1 95 ? 8.719 13.547 -5.852 1 94.75 95 LEU B O 1
ATOM 1949 N N . ASP B 1 96 ? 8.289 11.688 -7.062 1 93.94 96 ASP B N 1
ATOM 1950 C CA . ASP B 1 96 ? 7.625 12.453 -8.117 1 93.94 96 ASP B CA 1
ATOM 1951 C C . ASP B 1 96 ? 6.379 13.148 -7.578 1 93.94 96 ASP B C 1
ATOM 1953 O O . ASP B 1 96 ? 6.152 14.328 -7.859 1 93.94 96 ASP B O 1
ATOM 1957 N N . ALA B 1 97 ? 5.555 12.445 -6.828 1 91.62 97 ALA B N 1
ATOM 1958 C CA . ALA B 1 97 ? 4.324 13 -6.273 1 91.62 97 ALA B CA 1
ATOM 1959 C C . ALA B 1 97 ? 4.625 14.109 -5.266 1 91.62 97 ALA B C 1
ATOM 1961 O O . ALA B 1 97 ? 3.939 15.133 -5.242 1 91.62 97 ALA B O 1
ATOM 1962 N N . ALA B 1 98 ? 5.633 13.898 -4.41 1 90.06 98 ALA B N 1
ATOM 1963 C CA . ALA B 1 98 ? 6.02 14.898 -3.414 1 90.06 98 ALA B CA 1
ATOM 1964 C C . ALA B 1 98 ? 6.508 16.172 -4.082 1 90.06 98 ALA B C 1
ATOM 1966 O O . ALA B 1 98 ? 6.133 17.281 -3.678 1 90.06 98 ALA B O 1
ATOM 1967 N N . GLU B 1 99 ? 7.324 15.984 -5.082 1 90.12 99 GLU B N 1
ATOM 1968 C CA . GLU B 1 99 ? 7.844 17.141 -5.812 1 90.12 99 GLU B CA 1
ATOM 1969 C C . GLU B 1 99 ? 6.719 17.906 -6.504 1 90.12 99 GLU B C 1
ATOM 1971 O O . GLU B 1 99 ? 6.691 19.141 -6.469 1 90.12 99 GLU B O 1
ATOM 1976 N N . ALA B 1 100 ? 5.875 17.203 -7.156 1 89.06 100 ALA B N 1
ATOM 1977 C CA . ALA B 1 100 ? 4.746 17.844 -7.836 1 89.06 100 ALA B CA 1
ATOM 1978 C C . ALA B 1 100 ? 3.896 18.641 -6.855 1 89.06 100 ALA B C 1
ATOM 1980 O O . ALA B 1 100 ? 3.482 19.766 -7.156 1 89.06 100 ALA B O 1
ATOM 1981 N N . TRP B 1 101 ? 3.688 18.094 -5.742 1 86.12 101 TRP B N 1
ATOM 1982 C CA . TRP B 1 101 ? 2.893 18.781 -4.73 1 86.12 101 TRP B CA 1
ATOM 1983 C C . TRP B 1 101 ? 3.619 20.016 -4.215 1 86.12 101 TRP B C 1
ATOM 1985 O O . TRP B 1 101 ? 3.014 21.078 -4.055 1 86.12 101 TRP B O 1
ATOM 1995 N N . ASP B 1 102 ? 4.812 19.906 -3.879 1 84 102 ASP B N 1
ATOM 1996 C CA . ASP B 1 102 ? 5.59 21.031 -3.377 1 84 102 ASP B CA 1
ATOM 1997 C C . ASP B 1 102 ? 5.598 22.188 -4.379 1 84 102 ASP B C 1
ATOM 1999 O O . ASP B 1 102 ? 5.504 23.344 -3.99 1 84 102 ASP B O 1
ATOM 2003 N N . ARG B 1 103 ? 5.691 21.844 -5.609 1 85.69 103 ARG B N 1
ATOM 2004 C CA . ARG B 1 103 ? 5.672 22.859 -6.664 1 85.69 103 ARG B CA 1
ATOM 2005 C C . ARG B 1 103 ? 4.316 23.562 -6.727 1 85.69 103 ARG B C 1
ATOM 2007 O O . ARG B 1 103 ? 4.25 24.781 -6.852 1 85.69 103 ARG B O 1
ATOM 2014 N N . GLN B 1 104 ? 3.301 22.859 -6.605 1 84 104 GLN B N 1
ATOM 2015 C CA . GLN B 1 104 ? 1.946 23.391 -6.684 1 84 104 GLN B CA 1
ATOM 2016 C C . GLN B 1 104 ? 1.614 24.234 -5.457 1 84 104 GLN B C 1
ATOM 2018 O O . GLN B 1 104 ? 0.99 25.297 -5.57 1 84 104 GLN B O 1
ATOM 2023 N N . ALA B 1 105 ? 1.959 23.75 -4.336 1 78.94 105 ALA B N 1
ATOM 2024 C CA . ALA B 1 105 ? 1.62 24.422 -3.086 1 78.94 105 ALA B CA 1
ATOM 2025 C C . ALA B 1 105 ? 2.562 25.594 -2.822 1 78.94 105 ALA B C 1
ATOM 2027 O O . ALA B 1 105 ? 2.273 26.453 -1.984 1 78.94 105 ALA B O 1
ATOM 2028 N N . GLY B 1 106 ? 3.521 25.828 -3.637 1 71.69 106 GLY B N 1
ATOM 2029 C CA . GLY B 1 106 ? 4.523 26.844 -3.357 1 71.69 106 GLY B CA 1
ATOM 2030 C C . GLY B 1 106 ? 5.227 26.641 -2.031 1 71.69 106 GLY B C 1
ATOM 2031 O O . GLY B 1 106 ? 5.734 27.594 -1.438 1 71.69 106 GLY B O 1
ATOM 2032 N N . ARG B 1 107 ? 4.926 25.641 -1.318 1 63.72 107 ARG B N 1
ATOM 2033 C CA . ARG B 1 107 ? 5.289 25.469 0.083 1 63.72 107 ARG B CA 1
ATOM 2034 C C . ARG B 1 107 ? 6.477 24.516 0.224 1 63.72 107 ARG B C 1
ATOM 2036 O O . ARG B 1 107 ? 6.488 23.656 1.111 1 63.72 107 ARG B O 1
ATOM 2043 N N . ARG B 1 108 ? 7.461 25 -0.462 1 59.69 108 ARG B N 1
ATOM 2044 C CA . ARG B 1 108 ? 8.672 24.234 -0.199 1 59.69 108 ARG B CA 1
ATOM 2045 C C . ARG B 1 108 ? 9.227 24.531 1.189 1 59.69 108 ARG B C 1
ATOM 2047 O O . ARG B 1 108 ? 9.297 25.703 1.592 1 59.69 108 ARG B O 1
ATOM 2054 N N . HIS B 1 109 ? 9.164 23.516 2.133 1 57.72 109 HIS B N 1
ATOM 2055 C CA . HIS B 1 109 ? 9.781 23.641 3.449 1 57.72 109 HIS B CA 1
ATOM 2056 C C . HIS B 1 109 ? 8.773 24.141 4.48 1 57.72 109 HIS B C 1
ATOM 2058 O O . HIS B 1 109 ? 9.156 24.625 5.547 1 57.72 109 HIS B O 1
ATOM 2064 N N . ALA B 1 110 ? 7.59 24.234 4.047 1 67.19 110 ALA B N 1
ATOM 2065 C CA . ALA B 1 110 ? 6.562 24.531 5.039 1 67.19 110 ALA B CA 1
ATOM 2066 C C . ALA B 1 110 ? 6.188 23.281 5.84 1 67.19 110 ALA B C 1
ATOM 2068 O O . ALA B 1 110 ? 6.762 22.219 5.637 1 67.19 110 ALA B O 1
ATOM 2069 N N . MET B 1 111 ? 5.418 23.5 6.902 1 75.56 111 MET B N 1
ATOM 2070 C CA . MET B 1 111 ? 4.906 22.375 7.684 1 75.56 111 MET B CA 1
ATOM 2071 C C . MET B 1 111 ? 4.328 21.297 6.777 1 75.56 111 MET B C 1
ATOM 2073 O O . MET B 1 111 ? 3.664 21.609 5.785 1 75.56 111 MET B O 1
ATOM 2077 N N . PRO B 1 112 ? 4.672 20.141 7.191 1 78.69 112 PRO B N 1
ATOM 2078 C CA . PRO B 1 112 ? 4.137 19.047 6.383 1 78.69 112 PRO B CA 1
ATOM 2079 C C . PRO B 1 112 ? 2.625 19.141 6.191 1 78.69 112 PRO B C 1
ATOM 2081 O O . PRO B 1 112 ? 1.893 19.406 7.145 1 78.69 112 PRO B O 1
ATOM 2084 N N . SER B 1 113 ? 2.281 19.062 5.031 1 84.62 113 SER B N 1
ATOM 2085 C CA . SER B 1 113 ? 0.875 19.156 4.652 1 84.62 113 SER B CA 1
ATOM 2086 C C . SER B 1 113 ? 0.182 17.797 4.75 1 84.62 113 SER B C 1
ATOM 2088 O O . SER B 1 113 ? 0.831 16.781 5 1 84.62 113 SER B O 1
ATOM 2090 N N . TYR B 1 114 ? -1.068 17.828 4.574 1 86.44 114 TYR B N 1
ATOM 2091 C CA . TYR B 1 114 ? -1.85 16.609 4.559 1 86.44 114 TYR B CA 1
ATOM 2092 C C . TYR B 1 114 ? -1.375 15.664 3.453 1 86.44 114 TYR B C 1
ATOM 2094 O O . TYR B 1 114 ? -1.348 14.445 3.631 1 86.44 114 TYR B O 1
ATOM 2102 N N . ARG B 1 115 ? -0.981 16.25 2.348 1 88.81 115 ARG B N 1
ATOM 2103 C CA . ARG B 1 115 ? -0.533 15.453 1.211 1 88.81 115 ARG B CA 1
ATOM 2104 C C . ARG B 1 115 ? 0.773 14.734 1.528 1 88.81 115 ARG B C 1
ATOM 2106 O O . ARG B 1 115 ? 0.961 13.578 1.14 1 88.81 115 ARG B O 1
ATOM 2113 N N . PHE B 1 116 ? 1.624 15.445 2.238 1 89.56 116 PHE B N 1
ATOM 2114 C CA . PHE B 1 116 ? 2.863 14.812 2.672 1 89.56 116 PHE B CA 1
ATOM 2115 C C . PHE B 1 116 ? 2.576 13.562 3.492 1 89.56 116 PHE B C 1
ATOM 2117 O O . PHE B 1 116 ? 3.15 12.5 3.24 1 89.56 116 PHE B O 1
ATOM 2124 N N . TYR B 1 117 ? 1.704 13.688 4.414 1 89.56 117 TYR B N 1
ATOM 2125 C CA . TYR B 1 117 ? 1.405 12.57 5.305 1 89.56 117 TYR B CA 1
ATOM 2126 C C . TYR B 1 117 ? 0.695 11.445 4.551 1 89.56 117 TYR B C 1
ATOM 2128 O O . TYR B 1 117 ? 0.95 10.266 4.801 1 89.56 117 TYR B O 1
ATOM 2136 N N . GLN B 1 118 ? -0.168 11.781 3.613 1 92.06 118 GLN B N 1
ATOM 2137 C CA . GLN B 1 118 ? -0.822 10.758 2.805 1 92.06 118 GLN B CA 1
ATOM 2138 C C . GLN B 1 118 ? 0.196 9.977 1.981 1 92.06 118 GLN B C 1
ATOM 2140 O O . GLN B 1 118 ? 0.149 8.742 1.938 1 92.06 118 GLN B O 1
ATOM 2145 N N . LEU B 1 119 ? 1.075 10.727 1.375 1 93.31 119 LEU B N 1
ATOM 2146 C CA . LEU B 1 119 ? 2.082 10.078 0.54 1 93.31 119 LEU B CA 1
ATOM 2147 C C . LEU B 1 119 ? 3.002 9.195 1.379 1 93.31 119 LEU B C 1
ATOM 2149 O O . LEU B 1 119 ? 3.377 8.102 0.955 1 93.31 119 LEU B O 1
ATOM 2153 N N . LEU B 1 120 ? 3.346 9.688 2.541 1 93.12 120 LEU B N 1
ATOM 2154 C CA . LEU B 1 120 ? 4.227 8.922 3.416 1 93.12 120 LEU B CA 1
ATOM 2155 C C . LEU B 1 120 ? 3.549 7.633 3.873 1 93.12 120 LEU B C 1
ATOM 2157 O O . LEU B 1 120 ? 4.164 6.566 3.863 1 93.12 120 LEU B O 1
ATOM 2161 N N . GLY B 1 121 ? 2.312 7.699 4.324 1 93.75 121 GLY B N 1
ATOM 2162 C CA . GLY B 1 121 ? 1.566 6.504 4.691 1 93.75 121 GLY B CA 1
ATOM 2163 C C . GLY B 1 121 ? 1.478 5.488 3.568 1 93.75 121 GLY B C 1
ATOM 2164 O O . GLY B 1 121 ? 1.709 4.297 3.781 1 93.75 121 GLY B O 1
ATOM 2165 N N . ALA B 1 122 ? 1.183 6.031 2.396 1 94.12 122 ALA B N 1
ATOM 2166 C CA . ALA B 1 122 ? 1.116 5.168 1.217 1 94.12 122 ALA B CA 1
ATOM 2167 C C . ALA B 1 122 ? 2.451 4.473 0.969 1 94.12 122 ALA B C 1
ATOM 2169 O O . ALA B 1 122 ? 2.496 3.26 0.76 1 94.12 122 ALA B O 1
ATOM 2170 N N . PHE B 1 123 ? 3.467 5.246 1.02 1 94.75 123 PHE B N 1
ATOM 2171 C CA . PHE B 1 123 ? 4.801 4.715 0.751 1 94.75 123 PHE B CA 1
ATOM 2172 C C . PHE B 1 123 ? 5.145 3.598 1.728 1 94.75 123 PHE B C 1
ATOM 2174 O O . PHE B 1 123 ? 5.609 2.531 1.319 1 94.75 123 PHE B O 1
ATOM 2181 N N . ARG B 1 124 ? 4.895 3.859 2.996 1 94.19 124 ARG B N 1
ATOM 2182 C CA . ARG B 1 124 ? 5.25 2.898 4.035 1 94.19 124 ARG B CA 1
ATOM 2183 C C . ARG B 1 124 ? 4.504 1.581 3.84 1 94.19 124 ARG B C 1
ATOM 2185 O O . ARG B 1 124 ? 5.105 0.506 3.914 1 94.19 124 ARG B O 1
ATOM 2192 N N . ASP B 1 125 ? 3.268 1.647 3.604 1 92.69 125 ASP B N 1
ATOM 2193 C CA . ASP B 1 125 ? 2.488 0.419 3.482 1 92.69 125 ASP B CA 1
ATOM 2194 C C . ASP B 1 125 ? 2.809 -0.306 2.176 1 92.69 125 ASP B C 1
ATOM 2196 O O . ASP B 1 125 ? 2.83 -1.538 2.133 1 92.69 125 ASP B O 1
ATOM 2200 N N . VAL B 1 126 ? 2.984 0.451 1.087 1 92 126 VAL B N 1
ATOM 2201 C CA . VAL B 1 126 ? 3.371 -0.174 -0.174 1 92 126 VAL B CA 1
ATOM 2202 C C . VAL B 1 126 ? 4.723 -0.866 -0.015 1 92 126 VAL B C 1
ATOM 2204 O O . VAL B 1 126 ? 4.887 -2.02 -0.418 1 92 126 VAL B O 1
ATOM 2207 N N . MET B 1 127 ? 5.664 -0.158 0.575 1 92.81 127 MET B N 1
ATOM 2208 C CA . MET B 1 127 ? 6.957 -0.772 0.866 1 92.81 127 MET B CA 1
ATOM 2209 C C . MET B 1 127 ? 6.789 -1.983 1.778 1 92.81 127 MET B C 1
ATOM 2211 O O . MET B 1 127 ? 7.465 -2.998 1.598 1 92.81 127 MET B O 1
ATOM 2215 N N . GLY B 1 128 ? 5.91 -1.85 2.723 1 91.19 128 GLY B N 1
ATOM 2216 C CA . GLY B 1 128 ? 5.637 -2.957 3.625 1 91.19 128 GLY B CA 1
ATOM 2217 C C . GLY B 1 128 ? 5.203 -4.219 2.904 1 91.19 128 GLY B C 1
ATOM 2218 O O . GLY B 1 128 ? 5.625 -5.32 3.264 1 91.19 128 GLY B O 1
ATOM 2219 N N . ILE B 1 129 ? 4.43 -4.082 1.94 1 88.94 129 ILE B N 1
ATOM 2220 C CA . ILE B 1 129 ? 3.949 -5.219 1.159 1 88.94 129 ILE B CA 1
ATOM 2221 C C . ILE B 1 129 ? 5.125 -5.891 0.453 1 88.94 129 ILE B C 1
ATOM 2223 O O . ILE B 1 129 ? 5.25 -7.117 0.474 1 88.94 129 ILE B O 1
ATOM 2227 N N . TYR B 1 130 ? 5.938 -5.098 -0.143 1 89.75 130 TYR B N 1
ATOM 2228 C CA . TYR B 1 130 ? 7.055 -5.664 -0.886 1 89.75 130 TYR B CA 1
ATOM 2229 C C . TYR B 1 130 ? 8.086 -6.277 0.058 1 89.75 130 TYR B C 1
ATOM 2231 O O . TYR B 1 130 ? 8.688 -7.305 -0.255 1 89.75 130 TYR B O 1
ATOM 2239 N N . LEU B 1 131 ? 8.305 -5.652 1.2 1 91.38 131 LEU B N 1
ATOM 2240 C CA . LEU B 1 131 ? 9.227 -6.207 2.189 1 91.38 131 LEU B CA 1
ATOM 2241 C C . LEU B 1 131 ? 8.695 -7.535 2.73 1 91.38 131 LEU B C 1
ATOM 2243 O O . LEU B 1 131 ? 9.469 -8.469 2.949 1 91.38 131 LEU B O 1
ATOM 2247 N N . TRP B 1 132 ? 7.449 -7.559 2.92 1 87.94 132 TRP B N 1
ATOM 2248 C CA . TRP B 1 132 ? 6.828 -8.812 3.332 1 87.94 132 TRP B CA 1
ATOM 2249 C C . TRP B 1 132 ? 7.062 -9.906 2.293 1 87.94 132 TRP B C 1
ATOM 2251 O O . TRP B 1 132 ? 7.434 -11.031 2.639 1 87.94 132 TRP B O 1
ATOM 2261 N N . ARG B 1 133 ? 6.828 -9.586 1.059 1 86.62 133 ARG B N 1
ATOM 2262 C CA . ARG B 1 133 ? 7.023 -10.539 -0.032 1 86.62 133 ARG B CA 1
ATOM 2263 C C . ARG B 1 133 ? 8.461 -11.047 -0.062 1 86.62 133 ARG B C 1
ATOM 2265 O O . ARG B 1 133 ? 8.695 -12.25 -0.199 1 86.62 133 ARG B O 1
ATOM 2272 N N . LEU B 1 134 ? 9.398 -10.141 0.051 1 89.5 134 LEU B N 1
ATOM 2273 C CA . LEU B 1 134 ? 10.805 -10.523 0.03 1 89.5 134 LEU B CA 1
ATOM 2274 C C . LEU B 1 134 ? 11.133 -11.445 1.202 1 89.5 134 LEU B C 1
ATOM 2276 O O . LEU B 1 134 ? 11.82 -12.453 1.031 1 89.5 134 LEU B O 1
ATOM 2280 N N . ALA B 1 135 ? 10.656 -11.07 2.342 1 89.38 135 ALA B N 1
ATOM 2281 C CA . ALA B 1 135 ? 10.922 -11.867 3.535 1 89.38 135 ALA B CA 1
ATOM 2282 C C . ALA B 1 135 ? 10.305 -13.258 3.422 1 89.38 135 ALA B C 1
ATOM 2284 O O . ALA B 1 135 ? 10.898 -14.25 3.859 1 89.38 135 ALA B O 1
ATOM 2285 N N . ASP B 1 136 ? 9.148 -13.305 2.838 1 85 136 ASP B N 1
ATOM 2286 C CA . ASP B 1 136 ? 8.469 -14.586 2.627 1 85 136 ASP B CA 1
ATOM 2287 C C . ASP B 1 136 ? 9.242 -15.453 1.64 1 85 136 ASP B C 1
ATOM 2289 O O . ASP B 1 136 ? 9.5 -16.625 1.911 1 85 136 ASP B O 1
ATOM 2293 N N . LEU B 1 137 ? 9.625 -14.906 0.495 1 84.75 137 LEU B N 1
ATOM 2294 C CA . LEU B 1 137 ? 10.336 -15.625 -0.561 1 84.75 137 LEU B CA 1
ATOM 2295 C C . LEU B 1 137 ? 11.641 -16.203 -0.04 1 84.75 137 LEU B C 1
ATOM 2297 O O . LEU B 1 137 ? 12.047 -17.297 -0.451 1 84.75 137 LEU B O 1
ATOM 2301 N N . HIS B 1 138 ? 12.234 -15.484 0.91 1 88.94 138 HIS B N 1
ATOM 2302 C CA . HIS B 1 138 ? 13.57 -15.875 1.35 1 88.94 138 HIS B CA 1
ATOM 2303 C C . HIS B 1 138 ? 13.539 -16.453 2.764 1 88.94 138 HIS B C 1
ATOM 2305 O O . HIS B 1 138 ? 14.594 -16.719 3.35 1 88.94 138 HIS B O 1
ATOM 2311 N N . ASP B 1 139 ? 12.352 -16.562 3.352 1 87.19 139 ASP B N 1
ATOM 2312 C CA . ASP B 1 139 ? 12.148 -17.125 4.684 1 87.19 139 ASP B CA 1
ATOM 2313 C C . ASP B 1 139 ? 12.992 -16.375 5.723 1 87.19 139 ASP B C 1
ATOM 2315 O O . ASP B 1 139 ? 13.758 -17 6.465 1 87.19 139 ASP B O 1
ATOM 2319 N N . LEU B 1 140 ? 12.773 -15.109 5.762 1 89.62 140 LEU B N 1
ATOM 2320 C CA . LEU B 1 140 ? 13.594 -14.258 6.617 1 89.62 140 LEU B CA 1
ATOM 2321 C C . LEU B 1 140 ? 12.789 -13.766 7.82 1 89.62 140 LEU B C 1
ATOM 2323 O O . LEU B 1 140 ? 11.562 -13.672 7.762 1 89.62 140 LEU B O 1
ATOM 2327 N N . ASP B 1 141 ? 13.562 -13.391 8.867 1 88.5 141 ASP B N 1
ATOM 2328 C CA . ASP B 1 141 ? 13.047 -12.609 9.992 1 88.5 141 ASP B CA 1
ATOM 2329 C C . ASP B 1 141 ? 13.227 -11.109 9.742 1 88.5 141 ASP B C 1
ATOM 2331 O O . ASP B 1 141 ? 14.227 -10.688 9.164 1 88.5 141 ASP B O 1
ATOM 2335 N N . VAL B 1 142 ? 12.227 -10.391 10.164 1 87.75 142 VAL B N 1
ATOM 2336 C CA . VAL B 1 142 ? 12.305 -8.953 9.953 1 87.75 142 VAL B CA 1
ATOM 2337 C C . VAL B 1 142 ? 12.117 -8.219 11.273 1 87.75 142 VAL B C 1
ATOM 2339 O O . VAL B 1 142 ? 11.586 -8.789 12.234 1 87.75 142 VAL B O 1
ATOM 2342 N N . ASP B 1 143 ? 12.625 -6.992 11.336 1 85.81 143 ASP B N 1
ATOM 2343 C CA . ASP B 1 143 ? 12.383 -6.125 12.484 1 85.81 143 ASP B CA 1
ATOM 2344 C C . ASP B 1 143 ? 10.891 -5.957 12.742 1 85.81 143 ASP B C 1
ATOM 2346 O O . ASP B 1 143 ? 10.117 -5.711 11.82 1 85.81 143 ASP B O 1
ATOM 2350 N N . GLY B 1 144 ? 10.484 -6.031 13.984 1 82.5 144 GLY B N 1
ATOM 2351 C CA . GLY B 1 144 ? 9.086 -5.906 14.383 1 82.5 144 GLY B CA 1
ATOM 2352 C C . GLY B 1 144 ? 8.469 -4.59 13.961 1 82.5 144 GLY B C 1
ATOM 2353 O O . GLY B 1 144 ? 7.262 -4.516 13.703 1 82.5 144 GLY B O 1
ATOM 2354 N N . ARG B 1 145 ? 9.289 -3.545 13.805 1 82.12 145 ARG B N 1
ATOM 2355 C CA . ARG B 1 145 ? 8.805 -2.232 13.391 1 82.12 145 ARG B CA 1
ATOM 2356 C C . ARG B 1 145 ? 8.25 -2.277 11.969 1 82.12 145 ARG B C 1
ATOM 2358 O O . ARG B 1 145 ? 7.309 -1.55 11.641 1 82.12 145 ARG B O 1
ATOM 2365 N N . LEU B 1 146 ? 8.789 -3.164 11.156 1 87.38 146 LEU B N 1
ATOM 2366 C CA . LEU B 1 146 ? 8.359 -3.264 9.766 1 87.38 146 LEU B CA 1
ATOM 2367 C C . LEU B 1 146 ? 7.035 -4.012 9.656 1 87.38 146 LEU B C 1
ATOM 2369 O O . LEU B 1 146 ? 6.285 -3.818 8.695 1 87.38 146 LEU B O 1
ATOM 2373 N N . ALA B 1 147 ? 6.797 -4.793 10.703 1 82.81 147 ALA B N 1
ATOM 2374 C CA . ALA B 1 147 ? 5.617 -5.652 10.656 1 82.81 147 ALA B CA 1
ATOM 2375 C C . ALA B 1 147 ? 4.336 -4.824 10.664 1 82.81 147 ALA B C 1
ATOM 2377 O O . ALA B 1 147 ? 3.295 -5.266 10.172 1 82.81 147 ALA B O 1
ATOM 2378 N N . ALA B 1 148 ? 4.461 -3.65 11.219 1 83.5 148 ALA B N 1
ATOM 2379 C CA . ALA B 1 148 ? 3.301 -2.77 11.297 1 83.5 148 ALA B CA 1
ATOM 2380 C C . ALA B 1 148 ? 2.842 -2.344 9.906 1 83.5 148 ALA B C 1
ATOM 2382 O O . ALA B 1 148 ? 1.717 -1.867 9.734 1 83.5 148 ALA B O 1
ATOM 2383 N N . PHE B 1 149 ? 3.639 -2.537 8.914 1 88.94 149 PHE B N 1
ATOM 2384 C CA . PHE B 1 149 ? 3.316 -2.072 7.57 1 88.94 149 PHE B CA 1
ATOM 2385 C C . PHE B 1 149 ? 3.047 -3.25 6.641 1 88.94 149 PHE B C 1
ATOM 2387 O O . PHE B 1 149 ? 2.814 -3.064 5.445 1 88.94 149 PHE B O 1
ATOM 2394 N N . PHE B 1 150 ? 3.078 -4.438 7.219 1 86.81 150 PHE B N 1
ATOM 2395 C CA . PHE B 1 150 ? 2.76 -5.621 6.434 1 86.81 150 PHE B CA 1
ATOM 2396 C C . PHE B 1 150 ? 1.26 -5.723 6.18 1 86.81 150 PHE B C 1
ATOM 2398 O O . PHE B 1 150 ? 0.467 -5.074 6.871 1 86.81 150 PHE B O 1
ATOM 2405 N N . PRO B 1 151 ? 0.962 -6.453 5.125 1 84.06 151 PRO B N 1
ATOM 2406 C CA . PRO B 1 151 ? -0.469 -6.648 4.883 1 84.06 151 PRO B CA 1
ATOM 2407 C C . PRO B 1 151 ? -1.212 -7.156 6.117 1 84.06 151 PRO B C 1
ATOM 2409 O O . PRO B 1 151 ? -0.626 -7.848 6.953 1 84.06 151 PRO B O 1
ATOM 2412 N N . ALA B 1 152 ? -2.473 -6.75 6.168 1 78.25 152 ALA B N 1
ATOM 2413 C CA . ALA B 1 152 ? -3.309 -7.141 7.301 1 78.25 152 ALA B CA 1
ATOM 2414 C C . ALA B 1 152 ? -3.504 -8.656 7.34 1 78.25 152 ALA B C 1
ATOM 2416 O O . ALA B 1 152 ? -3.514 -9.312 6.301 1 78.25 152 ALA B O 1
ATOM 2417 N N . ALA B 1 153 ? -3.641 -9.078 8.578 1 71.25 153 ALA B N 1
ATOM 2418 C CA . ALA B 1 153 ? -3.945 -10.492 8.781 1 71.25 153 ALA B CA 1
ATOM 2419 C C . ALA B 1 153 ? -5.352 -10.82 8.289 1 71.25 153 ALA B C 1
ATOM 2421 O O . ALA B 1 153 ? -6.211 -9.945 8.203 1 71.25 153 ALA B O 1
ATOM 2422 N N . ARG B 1 154 ? -5.461 -12.141 7.977 1 69.19 154 ARG B N 1
ATOM 2423 C CA . ARG B 1 154 ? -6.773 -12.617 7.551 1 69.19 154 ARG B CA 1
ATOM 2424 C C . ARG B 1 154 ? -7.828 -12.344 8.617 1 69.19 154 ARG B C 1
ATOM 2426 O O . ARG B 1 154 ? -7.555 -12.469 9.812 1 69.19 154 ARG B O 1
ATOM 2433 N N . ASP B 1 155 ? -8.891 -11.75 8.102 1 63.44 155 ASP B N 1
ATOM 2434 C CA . ASP B 1 155 ? -10.031 -11.477 8.969 1 63.44 155 ASP B CA 1
ATOM 2435 C C . ASP B 1 155 ? -10.57 -12.758 9.586 1 63.44 155 ASP B C 1
ATOM 2437 O O . ASP B 1 155 ? -10.531 -13.82 8.961 1 63.44 155 ASP B O 1
#